Protein AF-A0A497AU55-F1 (afdb_monomer)

Foldseek 3Di:
DVVVVVVVLVVVLVVLVVLLDLVVCVVVPDDSVRSVVSNVVSVVVVVVVVLVVLAADPPLDDPVVVVLLVLLCVVQNDVLSRLVRSLVNCCCPVLVFDWDDDDFWTFTWDWFFFDDPPDPGTDTDIDGQWTAGRDPPAGKIWGQLVRQVGGPPDDSVVLLVLLVVLPFFQDDPSRITMDGSNVDRDNVSSVSVSVSSNVVSVSRVVRVVVD

Solvent-accessible surface area (backbone atoms only — not comparable to full-atom values): 11570 Å² total; per-residue (Å²): 126,62,66,64,55,50,53,54,48,54,52,49,53,54,54,48,57,56,59,57,42,69,68,57,31,55,74,76,64,45,52,73,71,54,40,52,50,50,29,54,50,44,53,49,51,50,54,53,49,53,57,60,64,60,45,59,63,89,79,75,59,57,70,72,56,49,55,29,46,53,48,37,23,77,72,54,34,65,73,34,33,49,48,51,46,28,47,54,39,45,37,37,73,76,58,61,34,42,73,48,95,54,96,63,54,31,32,31,24,42,59,24,22,30,42,55,94,90,43,96,61,66,43,83,39,81,40,58,61,35,30,48,28,48,46,92,98,44,46,29,47,35,33,56,54,75,63,36,76,37,29,57,94,52,67,48,66,61,55,52,52,53,42,42,74,75,64,29,43,67,47,73,97,75,49,29,38,32,37,53,43,82,78,60,50,54,69,69,57,47,56,53,50,46,56,54,51,45,52,51,50,52,55,32,46,53,34,58,71,78,118

Secondary structure (DSSP, 8-state):
-HHHHHHHHHHHHHHHHHTT-HHHHHHHT--HHHHHHHHHHHHHHHHHHHHHHSSPPTTSS-HHHHHHHHHHHHHH-HHHHHHHHHHHHHHHHTS--EE---SSEEEEEEEEEE--TT-SS-EEEEEEEEEEEEETTEEEEE--GGGGGGBTT--HHHHHHHHHHTTPEEETTTTEEEEETTT--SHHHHHHHHHHHHHHHHHHHHHTT--

Structure (mmCIF, N/CA/C/O backbone):
data_AF-A0A497AU55-F1
#
_entry.id   AF-A0A497AU55-F1
#
loop_
_atom_site.group_PDB
_atom_site.id
_atom_site.type_symbol
_atom_site.label_atom_id
_atom_site.label_alt_id
_atom_site.label_comp_id
_atom_site.label_asym_id
_atom_site.label_entity_id
_atom_site.label_seq_id
_atom_site.pdbx_PDB_ins_code
_atom_site.Cartn_x
_atom_site.Cartn_y
_atom_site.Cartn_z
_atom_site.occupancy
_atom_site.B_iso_or_equiv
_atom_site.auth_seq_id
_atom_site.auth_comp_id
_atom_site.auth_asym_id
_atom_site.auth_atom_id
_atom_site.pdbx_PDB_model_num
ATOM 1 N N . ASN A 1 1 ? 9.239 9.688 25.936 1.00 54.66 1 ASN A N 1
ATOM 2 C CA . ASN A 1 1 ? 8.549 9.113 27.107 1.00 54.66 1 ASN A CA 1
ATOM 3 C C . ASN A 1 1 ? 7.591 7.994 26.673 1.00 54.66 1 ASN A C 1
ATOM 5 O O . ASN A 1 1 ? 6.377 8.134 26.737 1.00 54.66 1 ASN A O 1
ATOM 9 N N . GLN A 1 2 ? 8.146 6.926 26.089 1.00 45.12 2 GLN A N 1
ATOM 10 C CA . GLN A 1 2 ? 7.388 5.869 25.398 1.00 45.12 2 GLN A CA 1
ATOM 11 C C . GLN A 1 2 ? 7.054 4.699 26.335 1.00 45.12 2 GLN A C 1
ATOM 13 O O . GLN A 1 2 ? 5.927 4.218 26.314 1.00 45.12 2 GLN A O 1
ATOM 18 N N . ALA A 1 3 ? 7.972 4.377 27.251 1.00 54.38 3 ALA A N 1
ATOM 19 C CA . ALA A 1 3 ? 7.773 3.383 28.304 1.00 54.38 3 ALA A CA 1
ATOM 20 C C . ALA A 1 3 ? 6.631 3.748 29.274 1.00 54.38 3 ALA A C 1
ATOM 22 O O . ALA A 1 3 ? 5.831 2.887 29.620 1.00 54.38 3 ALA A O 1
ATOM 23 N N . GLU A 1 4 ? 6.472 5.022 29.662 1.00 51.25 4 GLU A N 1
ATOM 24 C CA . GLU A 1 4 ? 5.325 5.441 30.492 1.00 51.25 4 GLU A CA 1
ATOM 25 C C . GLU A 1 4 ? 3.986 5.309 29.755 1.00 51.25 4 GLU A C 1
ATOM 27 O O . GLU A 1 4 ? 2.973 4.964 30.361 1.00 51.25 4 GLU A O 1
ATOM 32 N N . ARG A 1 5 ? 3.966 5.543 28.436 1.00 57.56 5 ARG A N 1
ATOM 33 C CA . ARG A 1 5 ? 2.760 5.355 27.614 1.00 57.56 5 ARG A CA 1
ATOM 34 C C . ARG A 1 5 ? 2.394 3.883 27.459 1.00 57.56 5 ARG A C 1
ATOM 36 O O . ARG A 1 5 ? 1.208 3.566 27.460 1.00 57.56 5 ARG A O 1
ATOM 43 N N . GLU A 1 6 ? 3.385 3.007 27.324 1.00 56.88 6 GLU A N 1
ATOM 44 C CA . GLU A 1 6 ? 3.192 1.553 27.287 1.00 56.88 6 GLU A CA 1
ATOM 45 C C . GLU A 1 6 ? 2.727 1.019 28.649 1.00 56.88 6 GLU A C 1
ATOM 47 O O . GLU A 1 6 ? 1.723 0.314 28.702 1.00 56.88 6 GLU A O 1
ATOM 52 N N . GLY A 1 7 ? 3.341 1.462 29.751 1.00 61.25 7 GLY A N 1
ATOM 53 C CA . GLY A 1 7 ? 2.933 1.084 31.108 1.00 61.25 7 GLY A CA 1
ATOM 54 C C . GLY A 1 7 ? 1.517 1.542 31.471 1.00 61.25 7 GLY A C 1
ATOM 55 O O . GLY A 1 7 ? 0.723 0.755 31.982 1.00 61.25 7 GLY A O 1
ATOM 56 N N . LEU A 1 8 ? 1.143 2.786 31.141 1.00 60.59 8 LEU A N 1
ATOM 57 C CA . LEU A 1 8 ? -0.239 3.260 31.302 1.00 60.59 8 LEU A CA 1
ATOM 58 C C . LEU A 1 8 ? -1.219 2.440 30.452 1.00 60.59 8 LEU A C 1
ATOM 60 O O . LEU A 1 8 ? -2.309 2.111 30.915 1.00 60.59 8 LEU A O 1
ATOM 64 N N . ARG A 1 9 ? -0.837 2.071 29.223 1.00 61.53 9 ARG A N 1
ATOM 65 C CA . ARG A 1 9 ? -1.666 1.251 28.326 1.00 61.53 9 ARG A CA 1
ATOM 66 C C . ARG A 1 9 ? -1.917 -0.154 28.865 1.00 61.53 9 ARG A C 1
ATOM 68 O O . ARG A 1 9 ? -3.067 -0.594 28.846 1.00 61.53 9 ARG A O 1
ATOM 75 N N . GLU A 1 10 ? -0.887 -0.844 29.347 1.00 64.88 10 GLU A N 1
ATOM 76 C CA . GLU A 1 10 ? -1.041 -2.174 29.951 1.00 64.88 10 GLU A CA 1
ATOM 77 C C . GLU A 1 10 ? -1.943 -2.124 31.185 1.00 64.88 10 GLU A C 1
ATOM 79 O O . GLU A 1 10 ? -2.832 -2.965 31.342 1.00 64.88 10 GLU A O 1
ATOM 84 N N . LEU A 1 11 ? -1.781 -1.088 32.011 1.00 63.75 11 LEU A N 1
ATOM 85 C CA . LEU A 1 11 ? -2.569 -0.889 33.222 1.00 63.75 11 LEU A CA 1
ATOM 86 C C . LEU A 1 11 ? -4.055 -0.651 32.903 1.00 63.75 11 LEU A C 1
ATOM 88 O O . LEU A 1 11 ? -4.925 -1.267 33.521 1.00 63.75 11 LEU A O 1
ATOM 92 N N . PHE A 1 12 ? -4.361 0.154 31.878 1.00 65.81 12 PHE A N 1
ATOM 93 C CA . PHE A 1 12 ? -5.736 0.332 31.400 1.00 65.81 12 PHE A CA 1
A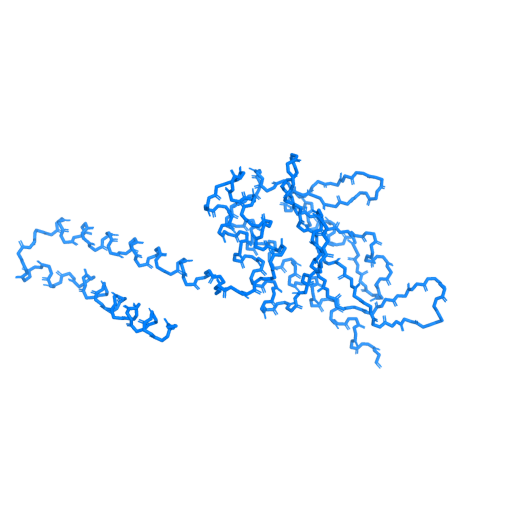TOM 94 C C . PHE A 1 12 ? -6.308 -0.945 30.772 1.00 65.81 12 PHE A C 1
ATOM 96 O O . PHE A 1 12 ? -7.438 -1.314 31.081 1.00 65.81 12 PHE A O 1
ATOM 103 N N . SER A 1 13 ? -5.546 -1.659 29.939 1.00 65.00 13 SER A N 1
ATOM 104 C CA . SER A 1 13 ? -5.985 -2.927 29.334 1.00 65.00 13 SER A CA 1
ATOM 105 C C . SER A 1 13 ? -6.320 -3.981 30.398 1.00 65.00 13 SER A C 1
ATOM 107 O O . SER A 1 13 ? -7.367 -4.632 30.332 1.00 65.00 13 SER A O 1
ATOM 109 N N . GLY A 1 14 ? -5.483 -4.095 31.435 1.00 65.12 14 GLY A N 1
ATOM 110 C CA . GLY A 1 14 ? -5.736 -4.940 32.602 1.00 65.12 14 GLY A CA 1
ATOM 111 C C . GLY A 1 14 ? -6.994 -4.528 33.370 1.00 65.12 14 GLY A C 1
ATOM 112 O O . GLY A 1 14 ? -7.835 -5.379 33.667 1.00 65.12 14 GLY A O 1
ATOM 113 N N . ALA A 1 15 ? -7.175 -3.227 33.618 1.00 66.50 15 ALA A N 1
ATOM 114 C CA . ALA A 1 15 ? -8.363 -2.696 34.284 1.00 66.50 15 ALA A CA 1
ATOM 115 C C . ALA A 1 15 ? -9.651 -2.989 33.493 1.00 66.50 15 ALA A C 1
ATOM 117 O O . ALA A 1 15 ? -10.620 -3.488 34.059 1.00 66.50 15 ALA A O 1
ATOM 118 N N . PHE A 1 16 ? -9.655 -2.779 32.173 1.00 66.88 16 PHE A N 1
ATOM 119 C CA . PHE A 1 16 ? -10.810 -3.078 31.320 1.00 66.88 16 PHE A CA 1
ATOM 120 C C . PHE A 1 16 ? -11.148 -4.573 31.288 1.00 66.88 16 PHE A C 1
ATOM 122 O O . PHE A 1 16 ? -12.322 -4.934 31.321 1.00 66.88 16 PHE A O 1
ATOM 129 N N . ARG A 1 17 ? -10.154 -5.470 31.304 1.00 66.81 17 ARG A N 1
ATOM 130 C CA . ARG A 1 17 ? -10.412 -6.920 31.382 1.00 66.81 17 ARG A CA 1
ATOM 131 C C . ARG A 1 17 ? -11.140 -7.323 32.666 1.00 66.81 17 ARG A C 1
ATOM 133 O O . ARG A 1 17 ? -11.976 -8.222 32.611 1.00 66.81 17 ARG A O 1
ATOM 140 N N . LEU A 1 18 ? -10.891 -6.648 33.789 1.00 66.75 18 LEU A N 1
ATOM 141 C CA . LEU A 1 18 ? -11.604 -6.899 35.049 1.00 66.75 18 LEU A CA 1
ATOM 142 C C . LEU A 1 18 ? -13.090 -6.520 34.959 1.00 66.75 18 LEU A C 1
ATOM 144 O O . LEU A 1 18 ? -13.936 -7.258 35.463 1.00 66.75 18 LEU A O 1
ATOM 148 N N . PHE A 1 19 ? -13.428 -5.456 34.224 1.00 67.88 19 PHE A N 1
ATOM 149 C CA . PHE A 1 19 ? -14.819 -5.079 33.942 1.00 67.88 19 PHE A CA 1
ATOM 150 C C . PHE A 1 19 ? -15.549 -6.049 32.997 1.00 67.88 19 PHE A C 1
ATOM 152 O O . PHE A 1 19 ? -16.749 -5.895 32.783 1.00 67.88 19 PHE A O 1
ATOM 159 N N . ARG A 1 20 ? -14.887 -7.078 32.449 1.00 68.31 20 ARG A N 1
ATOM 160 C CA . ARG A 1 20 ? -15.566 -8.156 31.707 1.00 68.31 20 ARG A CA 1
ATOM 161 C C . ARG A 1 20 ? -16.113 -9.262 32.610 1.00 68.31 20 ARG A C 1
ATOM 163 O O . ARG A 1 20 ? -16.847 -10.113 32.119 1.00 68.31 20 ARG A O 1
ATOM 170 N N . ASN A 1 21 ? -15.758 -9.283 33.898 1.00 74.88 21 ASN A N 1
ATOM 171 C CA . ASN A 1 21 ? -16.178 -10.333 34.823 1.00 74.88 21 ASN A CA 1
ATOM 172 C C . ASN A 1 21 ? -17.655 -10.144 35.233 1.00 74.88 21 ASN A C 1
ATOM 174 O O . ASN A 1 21 ? -17.950 -9.223 35.998 1.00 74.88 21 ASN A O 1
ATOM 178 N N . PRO A 1 22 ? -18.586 -11.016 34.803 1.00 70.31 22 PRO A N 1
ATOM 179 C CA . PRO A 1 22 ? -20.009 -10.874 35.121 1.00 70.31 22 PRO A CA 1
ATOM 180 C C . PRO A 1 22 ? -20.282 -10.925 36.628 1.00 70.31 22 PRO A C 1
ATOM 182 O O . PRO A 1 22 ? -21.162 -10.229 37.130 1.00 70.31 22 PRO A O 1
ATOM 185 N N . THR A 1 23 ? -19.492 -11.711 37.360 1.00 72.81 23 THR A N 1
ATOM 186 C CA . THR A 1 23 ? -19.629 -11.897 38.807 1.00 72.81 23 THR A CA 1
ATOM 187 C C . THR A 1 23 ? -19.276 -10.624 39.573 1.00 72.81 23 THR A C 1
ATOM 189 O O . THR A 1 23 ? -19.903 -10.325 40.584 1.00 72.81 23 THR A O 1
ATOM 192 N N . ALA A 1 24 ? -18.323 -9.831 39.071 1.00 74.06 24 ALA A N 1
ATOM 193 C CA . ALA A 1 24 ? -17.954 -8.556 39.685 1.00 74.06 24 ALA A CA 1
ATOM 194 C C . ALA A 1 24 ? -19.108 -7.542 39.623 1.00 74.06 24 ALA A C 1
ATOM 196 O O . ALA A 1 24 ? -19.342 -6.815 40.583 1.00 74.06 24 ALA A O 1
ATOM 197 N N . HIS A 1 25 ? -19.888 -7.547 38.540 1.00 76.06 25 HIS A N 1
ATOM 198 C CA . HIS A 1 25 ? -21.035 -6.647 38.382 1.00 76.06 25 HIS A CA 1
ATOM 199 C C . HIS A 1 25 ? -22.190 -6.985 39.325 1.00 76.06 25 HIS A C 1
ATOM 201 O O . HIS A 1 25 ? -22.824 -6.077 39.857 1.00 76.06 25 HIS A O 1
ATOM 207 N N . GLY A 1 26 ? -22.410 -8.276 39.594 1.00 66.06 26 GLY A N 1
ATOM 208 C CA . GLY A 1 26 ? -23.385 -8.721 40.593 1.00 66.06 26 GLY A CA 1
ATOM 209 C C . GLY A 1 26 ? -22.999 -8.327 42.023 1.00 66.06 26 GLY A C 1
ATOM 210 O O . GLY A 1 26 ? -23.868 -7.968 42.810 1.00 66.06 26 GLY A O 1
ATOM 211 N N . VAL A 1 27 ? -21.700 -8.321 42.345 1.00 75.00 27 VAL A N 1
ATOM 212 C CA . VAL A 1 27 ? -21.184 -7.871 43.654 1.00 75.00 27 VAL A CA 1
ATOM 213 C C . VAL A 1 27 ? -21.333 -6.355 43.838 1.00 75.00 27 VAL A C 1
ATOM 215 O O . VAL A 1 27 ? -21.603 -5.897 44.943 1.00 75.00 27 VAL A O 1
ATOM 218 N N . VAL A 1 28 ? -21.200 -5.577 42.760 1.00 74.62 28 VAL A N 1
ATOM 219 C CA . VAL A 1 28 ? -21.368 -4.109 42.764 1.00 74.62 28 VAL A CA 1
ATOM 220 C C . VAL A 1 28 ? -22.851 -3.692 42.728 1.00 74.62 28 VAL A C 1
ATOM 222 O O . VAL A 1 28 ? -23.173 -2.524 42.925 1.00 74.62 28 VAL A O 1
ATOM 225 N N . GLY A 1 29 ? -23.770 -4.648 42.548 1.00 77.94 29 GLY A N 1
ATOM 226 C CA . GLY A 1 29 ? -25.216 -4.418 42.596 1.00 77.94 29 GLY A CA 1
ATOM 227 C C . GLY A 1 29 ? -25.840 -3.987 41.268 1.00 77.94 29 GLY A C 1
ATOM 228 O O . GLY A 1 29 ? -26.985 -3.538 41.263 1.00 77.94 29 GLY A O 1
ATOM 229 N N . TYR A 1 30 ? -25.130 -4.131 40.144 1.00 80.50 30 TYR A N 1
ATOM 230 C CA . TYR A 1 30 ? -25.726 -3.899 38.830 1.00 80.50 30 TYR A CA 1
ATOM 231 C C . TYR A 1 30 ? -26.768 -4.967 38.509 1.00 80.50 30 TYR A C 1
ATOM 233 O O . TYR A 1 30 ? -26.577 -6.159 38.777 1.00 80.50 30 TYR A O 1
ATOM 241 N N . SER A 1 31 ? -27.856 -4.555 37.860 1.00 83.38 31 SER A N 1
ATOM 242 C CA . SER A 1 31 ? -28.792 -5.511 37.280 1.00 83.38 31 SER A CA 1
ATOM 243 C C . SER A 1 31 ? -28.115 -6.309 36.157 1.00 83.38 31 SER A C 1
ATOM 245 O O . SER A 1 31 ? -27.174 -5.846 35.506 1.00 83.38 31 SER A O 1
ATOM 247 N N . ALA A 1 32 ? -28.596 -7.524 35.884 1.00 80.00 32 ALA A N 1
ATOM 248 C CA . ALA A 1 32 ? -28.035 -8.347 34.810 1.00 80.00 32 ALA A CA 1
ATOM 249 C C . ALA A 1 32 ? -28.020 -7.642 33.426 1.00 80.00 32 ALA A C 1
ATOM 251 O O . ALA A 1 32 ? -27.017 -7.768 32.715 1.00 80.00 32 ALA A O 1
ATOM 252 N N . PRO A 1 33 ? -29.057 -6.870 33.027 1.00 84.44 33 PRO A N 1
ATOM 253 C CA . PRO A 1 33 ? -29.013 -6.070 31.802 1.00 84.44 33 PRO A CA 1
ATOM 254 C C . PRO A 1 33 ? -27.924 -4.987 31.812 1.00 84.44 33 PRO A C 1
ATOM 256 O O . PRO A 1 33 ? -27.223 -4.832 30.812 1.00 84.44 33 PRO A O 1
ATOM 259 N N . GLU A 1 34 ? -27.742 -4.277 32.929 1.00 77.50 34 GLU A N 1
ATOM 260 C CA . GLU A 1 34 ? -26.711 -3.237 33.070 1.00 77.50 34 GLU A CA 1
ATOM 261 C C . GLU A 1 34 ? -25.302 -3.829 33.016 1.00 77.50 34 GLU A C 1
ATOM 263 O O . GLU A 1 34 ? -24.469 -3.350 32.248 1.00 77.50 34 GLU A O 1
ATOM 268 N N . GLY A 1 35 ? -25.048 -4.923 33.743 1.00 81.75 35 GLY A N 1
ATOM 269 C CA . GLY A 1 35 ? -23.764 -5.625 33.688 1.00 81.75 35 GLY A CA 1
ATOM 270 C C . GLY A 1 35 ? -23.421 -6.077 32.264 1.00 81.75 35 GLY A C 1
ATOM 271 O O . GLY A 1 35 ? -22.297 -5.892 31.800 1.00 81.75 35 GLY A O 1
ATOM 272 N N . LYS A 1 36 ? -24.406 -6.591 31.514 1.00 81.88 36 LYS A N 1
ATOM 273 C CA . LYS A 1 36 ? -24.223 -6.975 30.104 1.00 81.88 36 LYS A CA 1
ATOM 274 C C . LYS A 1 36 ? -23.925 -5.771 29.201 1.00 81.88 36 LYS A C 1
ATOM 276 O O . LYS A 1 36 ? -23.085 -5.887 28.308 1.00 81.88 36 LYS A O 1
ATOM 281 N N . ALA A 1 37 ? -24.579 -4.631 29.425 1.00 83.00 37 ALA A N 1
ATOM 282 C CA . ALA A 1 37 ? -24.320 -3.402 28.676 1.00 83.00 37 ALA A CA 1
ATOM 283 C C . ALA A 1 37 ? -22.903 -2.861 28.937 1.00 83.00 37 ALA A C 1
ATOM 285 O O . ALA A 1 37 ? -22.202 -2.504 27.989 1.00 83.00 37 ALA A O 1
ATOM 286 N N . ILE A 1 38 ? -22.451 -2.877 30.196 1.00 79.81 38 ILE A N 1
ATOM 287 C CA . ILE A 1 38 ? -21.094 -2.467 30.586 1.00 79.81 38 ILE A CA 1
ATOM 288 C C . ILE A 1 38 ? -20.049 -3.376 29.930 1.00 79.81 38 ILE A C 1
ATOM 290 O O . ILE A 1 38 ? -19.112 -2.875 29.312 1.00 79.81 38 ILE A O 1
ATOM 294 N N . ILE A 1 39 ? -20.233 -4.701 29.982 1.00 80.62 39 ILE A N 1
ATOM 295 C CA . ILE A 1 39 ? -19.340 -5.655 29.302 1.00 80.62 39 ILE A CA 1
ATOM 296 C C . ILE A 1 39 ? -19.290 -5.371 27.793 1.00 80.62 39 ILE A C 1
ATOM 298 O O . ILE A 1 39 ? -18.210 -5.336 27.209 1.00 80.62 39 ILE A O 1
ATOM 302 N N . GLY A 1 40 ? -20.439 -5.115 27.159 1.00 80.00 40 GLY A N 1
ATOM 303 C CA . GLY A 1 40 ? -20.501 -4.772 25.736 1.00 80.00 40 GLY A CA 1
ATOM 304 C C . GLY A 1 40 ? -19.734 -3.491 25.385 1.00 80.00 40 GLY A C 1
ATOM 305 O O . GLY A 1 40 ? -19.023 -3.457 24.379 1.00 80.00 40 GLY A O 1
ATOM 306 N N . LEU A 1 41 ? -19.827 -2.457 26.226 1.00 82.69 41 LEU A N 1
ATOM 307 C CA . LEU A 1 41 ? -19.067 -1.215 26.062 1.00 82.69 41 LEU A CA 1
ATOM 308 C C . LEU A 1 41 ? -17.561 -1.452 26.224 1.00 82.69 41 LEU A C 1
ATOM 310 O O . LEU A 1 41 ? -16.770 -0.978 25.413 1.00 82.69 41 LEU A O 1
ATOM 314 N N . VAL A 1 42 ? -17.160 -2.219 27.236 1.00 81.88 42 VAL A N 1
ATOM 315 C CA . VAL A 1 42 ? -15.756 -2.578 27.481 1.00 81.88 42 VAL A CA 1
ATOM 316 C C . VAL A 1 42 ? -15.179 -3.372 26.310 1.00 81.88 42 VAL A C 1
ATOM 318 O O . VAL A 1 42 ? -14.073 -3.082 25.858 1.00 81.88 42 VAL A O 1
ATOM 321 N N . ASP A 1 43 ? -15.935 -4.321 25.762 1.00 80.06 43 ASP A N 1
ATOM 322 C CA . ASP A 1 43 ? -15.539 -5.086 24.578 1.00 80.06 43 ASP A CA 1
ATOM 323 C C . ASP A 1 43 ? -15.346 -4.182 23.357 1.00 80.06 43 ASP A C 1
ATOM 325 O O . ASP A 1 43 ? -14.411 -4.379 22.577 1.00 80.06 43 ASP A O 1
ATOM 329 N N . LEU A 1 44 ? -16.200 -3.168 23.197 1.00 81.75 44 LEU A N 1
ATOM 330 C CA . LEU A 1 44 ? -16.047 -2.160 22.152 1.00 81.75 44 LEU A CA 1
ATOM 331 C C . LEU A 1 44 ? -14.776 -1.325 22.365 1.00 81.75 44 LEU A C 1
ATOM 333 O O . LEU A 1 44 ? -13.996 -1.164 21.427 1.00 81.75 44 LEU A O 1
ATOM 337 N N . MET A 1 45 ? -14.530 -0.849 23.587 1.00 76.81 45 MET A N 1
ATOM 338 C CA . MET A 1 45 ? -13.335 -0.068 23.925 1.00 76.81 45 MET A CA 1
ATOM 339 C C . MET A 1 45 ? -12.046 -0.872 23.717 1.00 76.81 45 MET A C 1
ATOM 341 O O . MET A 1 45 ? -11.090 -0.358 23.139 1.00 76.81 45 MET A O 1
ATOM 345 N N . LEU A 1 46 ? -12.024 -2.149 24.108 1.00 75.12 46 LEU A N 1
ATOM 346 C CA . LEU A 1 46 ? -10.887 -3.044 23.881 1.00 75.12 46 LEU A CA 1
ATOM 347 C C . LEU A 1 46 ? -10.644 -3.295 22.387 1.00 75.12 46 LEU A C 1
ATOM 349 O O . LEU A 1 46 ? -9.498 -3.264 21.947 1.00 75.12 46 LEU A O 1
ATOM 353 N N . LYS A 1 47 ? -11.702 -3.469 21.584 1.00 74.75 47 LYS A N 1
ATOM 354 C CA . LYS A 1 47 ? -11.576 -3.562 20.118 1.00 74.75 47 LYS A CA 1
ATOM 355 C C . LYS A 1 47 ? -11.030 -2.273 19.502 1.00 74.75 47 LYS A C 1
ATOM 357 O O . LYS A 1 47 ? -10.242 -2.332 18.561 1.00 74.75 47 LYS A O 1
ATOM 362 N N . MET A 1 48 ? -11.427 -1.108 20.016 1.00 69.94 48 MET A N 1
ATOM 363 C CA . MET A 1 48 ? -10.871 0.179 19.583 1.00 69.94 48 MET A CA 1
ATOM 364 C C . MET A 1 48 ? -9.392 0.315 19.965 1.00 69.94 48 MET A C 1
ATOM 366 O O . MET A 1 48 ? -8.604 0.797 19.154 1.00 69.94 48 MET A O 1
ATOM 370 N N . LEU A 1 49 ? -9.004 -0.149 21.158 1.00 67.62 49 LEU A N 1
ATOM 371 C CA . LEU A 1 49 ? -7.609 -0.175 21.603 1.00 67.62 49 LEU A CA 1
ATOM 372 C C . LEU A 1 49 ? -6.748 -1.106 20.740 1.00 67.62 49 LEU A C 1
ATOM 374 O O . LEU A 1 49 ? -5.697 -0.669 20.288 1.00 67.62 49 LEU A O 1
ATOM 378 N N . GLN A 1 50 ? -7.215 -2.318 20.425 1.00 68.19 50 GLN A N 1
ATOM 379 C CA . GLN A 1 50 ? -6.509 -3.238 19.519 1.00 68.19 50 GLN A CA 1
ATOM 380 C C . GLN A 1 50 ? -6.310 -2.639 18.121 1.00 68.19 50 GLN A C 1
ATOM 382 O O . GLN A 1 50 ? -5.214 -2.687 17.573 1.00 68.19 50 GLN A O 1
ATOM 387 N N . ARG A 1 51 ? -7.324 -1.969 17.560 1.00 64.50 51 ARG A N 1
ATOM 388 C CA . ARG A 1 51 ? -7.162 -1.241 16.286 1.00 64.50 51 ARG A CA 1
ATOM 389 C C . ARG A 1 51 ? -6.129 -0.114 16.374 1.00 64.50 51 ARG A C 1
ATOM 391 O O . ARG A 1 51 ? -5.465 0.190 15.390 1.00 64.50 51 ARG A O 1
ATOM 398 N N . ALA A 1 52 ? -5.983 0.508 17.542 1.00 61.91 52 ALA A N 1
ATOM 399 C CA . ALA A 1 52 ? -4.948 1.507 17.785 1.00 61.91 52 ALA A CA 1
ATOM 400 C C . ALA A 1 52 ? -3.552 0.898 18.039 1.00 61.91 52 ALA A C 1
ATOM 402 O O . ALA A 1 52 ? -2.567 1.636 17.990 1.00 61.91 52 ALA A O 1
ATOM 403 N N . GLU A 1 53 ? -3.447 -0.407 18.321 1.00 60.47 53 GLU A N 1
ATOM 404 C CA . GLU A 1 53 ? -2.180 -1.159 18.383 1.00 60.47 53 GLU A CA 1
ATOM 405 C C . GLU A 1 53 ? -1.673 -1.534 16.984 1.00 60.47 53 GLU A C 1
ATOM 407 O O . GLU A 1 53 ? -0.466 -1.567 16.759 1.00 60.47 53 GLU A O 1
ATOM 412 N N . GLU A 1 54 ? -2.577 -1.741 16.022 1.00 68.56 54 GLU A N 1
ATOM 413 C CA . GLU A 1 54 ? -2.229 -1.993 14.614 1.00 68.56 54 GLU A CA 1
ATOM 414 C C . GLU A 1 54 ? -1.680 -0.752 13.893 1.00 68.56 54 GLU A C 1
ATOM 416 O O . GLU A 1 54 ? -1.108 -0.858 12.803 1.00 68.56 54 GLU A O 1
ATOM 421 N N . LEU A 1 55 ? -1.843 0.435 14.487 1.00 75.81 55 LEU A N 1
ATOM 422 C CA . LEU A 1 55 ? -1.326 1.666 13.914 1.00 75.81 55 LEU A CA 1
ATOM 423 C C . LEU A 1 55 ? 0.208 1.691 13.959 1.00 75.81 55 LEU A C 1
ATOM 425 O O . LEU A 1 55 ? 0.819 1.436 15.001 1.00 75.81 55 LEU A O 1
ATOM 429 N N . PRO A 1 56 ? 0.862 2.074 12.852 1.00 79.19 56 PRO A N 1
ATOM 430 C CA . PRO A 1 56 ? 2.304 2.235 12.832 1.00 79.19 56 PRO A CA 1
ATOM 431 C C . PRO A 1 56 ? 2.782 3.249 13.880 1.00 79.19 56 PRO A C 1
ATOM 433 O O . PRO A 1 56 ? 2.123 4.279 14.066 1.00 79.19 56 PRO A O 1
ATOM 436 N N . PRO A 1 57 ? 3.938 3.013 14.532 1.00 78.06 57 PRO A N 1
ATOM 437 C CA . PRO A 1 57 ? 4.454 3.932 15.535 1.00 78.06 57 PRO A CA 1
ATOM 438 C C . PRO A 1 57 ? 4.731 5.314 14.919 1.00 78.06 57 PRO A C 1
ATOM 440 O O . PRO A 1 57 ? 5.081 5.400 13.734 1.00 78.06 57 PRO A O 1
ATOM 443 N N . PRO A 1 58 ? 4.606 6.400 15.704 1.00 75.19 58 PRO A N 1
ATOM 444 C CA . PRO A 1 58 ? 4.991 7.734 15.257 1.00 75.19 58 PRO A CA 1
ATOM 445 C C . PRO A 1 58 ? 6.433 7.750 14.734 1.00 75.19 58 PRO A C 1
ATOM 447 O O . PRO A 1 58 ? 7.312 7.130 15.329 1.00 75.19 58 PRO A O 1
ATOM 450 N N . GLY A 1 59 ? 6.673 8.452 13.624 1.00 79.94 59 GLY A N 1
ATOM 451 C CA . GLY A 1 59 ? 8.004 8.561 13.019 1.00 79.94 59 GLY A CA 1
ATOM 452 C C . GLY A 1 59 ? 8.449 7.350 12.192 1.00 79.94 59 GLY A C 1
ATOM 453 O O . GLY A 1 59 ? 9.588 7.334 11.734 1.00 79.94 59 GLY A O 1
ATOM 454 N N . LEU A 1 60 ? 7.585 6.346 11.965 1.00 88.12 60 LEU A N 1
ATOM 455 C CA . LEU A 1 60 ? 7.897 5.261 11.023 1.00 88.12 60 LEU A CA 1
ATOM 456 C C . LEU A 1 60 ? 8.063 5.783 9.589 1.00 88.12 60 LEU A C 1
ATOM 458 O O . LEU A 1 60 ? 8.894 5.279 8.833 1.00 88.12 60 LEU A O 1
ATOM 462 N N . PHE A 1 61 ? 7.234 6.747 9.196 1.00 92.62 61 PHE A N 1
ATOM 463 C CA . PHE A 1 61 ? 7.221 7.272 7.842 1.00 92.62 61 PHE A CA 1
ATOM 464 C C . PHE A 1 61 ? 8.132 8.496 7.718 1.00 92.62 61 PHE A C 1
ATOM 466 O O . PHE A 1 61 ? 8.209 9.301 8.648 1.00 92.62 61 PHE A O 1
ATOM 473 N N . PRO A 1 62 ? 8.797 8.685 6.565 1.00 92.56 62 PRO A N 1
ATOM 474 C CA . PRO A 1 62 ? 9.464 9.947 6.283 1.00 92.56 62 PRO A CA 1
ATOM 475 C C . PRO A 1 62 ? 8.437 11.080 6.146 1.00 92.56 62 PRO A C 1
ATOM 477 O O . PRO A 1 62 ? 7.277 10.851 5.793 1.00 92.56 62 PRO A O 1
ATOM 480 N N . GLU A 1 63 ? 8.887 12.316 6.359 1.00 92.25 63 GLU A N 1
ATOM 481 C CA . GLU A 1 63 ? 8.039 13.516 6.390 1.00 92.25 63 GLU A CA 1
ATOM 482 C C . GLU A 1 63 ? 7.138 13.659 5.153 1.00 92.25 63 GLU A C 1
ATOM 484 O O . GLU A 1 63 ? 5.962 13.988 5.269 1.00 92.25 63 GLU A O 1
ATOM 489 N N . ASN A 1 64 ? 7.638 13.337 3.957 1.00 92.31 64 ASN A N 1
ATOM 490 C CA . ASN A 1 64 ? 6.844 13.431 2.732 1.00 92.31 64 ASN A CA 1
ATOM 491 C C . ASN A 1 64 ? 5.654 12.455 2.704 1.00 92.31 64 ASN A C 1
ATOM 493 O O . ASN A 1 64 ? 4.618 12.778 2.125 1.00 92.31 64 ASN A O 1
ATOM 497 N N . VAL A 1 65 ? 5.792 11.274 3.314 1.00 94.69 65 VAL A N 1
ATOM 498 C CA . VAL A 1 65 ? 4.694 10.306 3.450 1.00 94.69 65 VAL A CA 1
ATOM 499 C C . VAL A 1 65 ? 3.725 10.760 4.536 1.00 94.69 65 VAL A C 1
ATOM 501 O O . VAL A 1 65 ? 2.520 10.663 4.328 1.00 94.69 65 VAL A O 1
ATOM 504 N N . GLU A 1 66 ? 4.219 11.314 5.646 1.00 93.69 66 GLU A N 1
ATOM 505 C CA . GLU A 1 66 ? 3.360 11.887 6.693 1.00 93.69 66 GLU A CA 1
ATOM 506 C C . GLU A 1 66 ? 2.489 13.025 6.140 1.00 93.69 66 GLU A C 1
ATOM 508 O O . GLU A 1 66 ? 1.270 13.003 6.295 1.00 93.69 66 GLU A O 1
ATOM 513 N N . VAL A 1 67 ? 3.078 13.963 5.391 1.00 93.00 67 VAL A N 1
ATOM 514 C CA . VAL A 1 67 ? 2.339 15.054 4.731 1.00 93.00 67 VAL A CA 1
ATOM 515 C C . VAL A 1 67 ? 1.300 14.515 3.743 1.00 93.00 67 VAL A C 1
ATOM 517 O O . VAL A 1 67 ? 0.189 15.037 3.663 1.00 93.00 67 VAL A O 1
ATOM 520 N N . ALA A 1 68 ? 1.631 13.463 2.988 1.00 93.94 68 ALA A N 1
ATOM 521 C CA . ALA A 1 68 ? 0.676 12.825 2.087 1.00 93.94 68 ALA A CA 1
ATOM 522 C C . ALA A 1 68 ? -0.488 12.171 2.846 1.00 93.94 68 ALA A C 1
ATOM 524 O O . ALA A 1 68 ? -1.632 12.296 2.417 1.00 93.94 68 ALA A O 1
ATOM 525 N N . LEU A 1 69 ? -0.218 11.510 3.974 1.00 93.62 69 LEU A N 1
ATOM 526 C CA . LEU A 1 69 ? -1.244 10.881 4.804 1.00 93.62 69 LEU A CA 1
ATOM 527 C C . LEU A 1 69 ? -2.196 11.907 5.425 1.00 93.62 69 LEU A C 1
ATOM 529 O O . LEU A 1 69 ? -3.396 11.655 5.425 1.00 93.62 69 LEU A O 1
ATOM 533 N N . VAL A 1 70 ? -1.696 13.071 5.856 1.00 93.31 70 VAL A N 1
ATOM 534 C CA . VAL A 1 70 ? -2.547 14.181 6.330 1.00 93.31 70 VAL A CA 1
ATOM 535 C C . VAL A 1 70 ? -3.509 14.636 5.230 1.00 93.31 70 VAL A C 1
ATOM 537 O O . VAL A 1 70 ? -4.711 14.716 5.455 1.00 93.31 70 VAL A O 1
ATOM 540 N N . ARG A 1 71 ? -3.016 14.838 4.002 1.00 94.50 71 ARG A N 1
ATOM 541 C CA . ARG A 1 71 ? -3.873 15.228 2.866 1.00 94.50 71 ARG A CA 1
ATOM 542 C C . ARG A 1 71 ? -4.902 14.163 2.506 1.00 94.50 71 ARG A C 1
ATOM 544 O O . ARG A 1 71 ? -6.008 14.491 2.090 1.00 94.50 71 ARG A O 1
ATOM 551 N N . VAL A 1 72 ? -4.529 12.886 2.603 1.00 94.06 72 VAL A N 1
ATOM 552 C CA . VAL A 1 72 ? -5.474 11.781 2.403 1.00 94.06 72 VAL A CA 1
ATOM 553 C C . VAL A 1 72 ? -6.540 11.817 3.495 1.00 94.06 72 VAL A C 1
ATOM 555 O O . VAL A 1 72 ? -7.719 11.739 3.174 1.00 94.06 72 VAL A O 1
ATOM 558 N N . GLU A 1 73 ? -6.160 11.986 4.760 1.00 94.50 73 GLU A N 1
ATOM 559 C CA . GLU A 1 73 ? -7.099 12.093 5.882 1.00 94.50 73 GLU A CA 1
ATOM 560 C C . GLU A 1 73 ? -8.110 13.225 5.704 1.00 94.50 73 GLU A C 1
ATOM 562 O O . GLU A 1 73 ? -9.305 12.995 5.882 1.00 94.50 73 GLU A O 1
ATOM 567 N N . GLU A 1 74 ? -7.665 14.402 5.268 1.00 94.50 74 GLU A N 1
ATOM 568 C CA . GLU A 1 74 ? -8.550 15.529 4.946 1.00 94.50 74 GLU A CA 1
ATOM 569 C C . GLU A 1 74 ? -9.574 15.179 3.850 1.00 94.50 74 GLU A C 1
ATOM 571 O O . GLU A 1 74 ? -10.703 15.666 3.880 1.00 94.50 74 GLU A O 1
ATOM 576 N N . ALA A 1 75 ? -9.208 14.314 2.899 1.00 94.31 75 ALA A N 1
ATOM 577 C CA . ALA A 1 75 ? -10.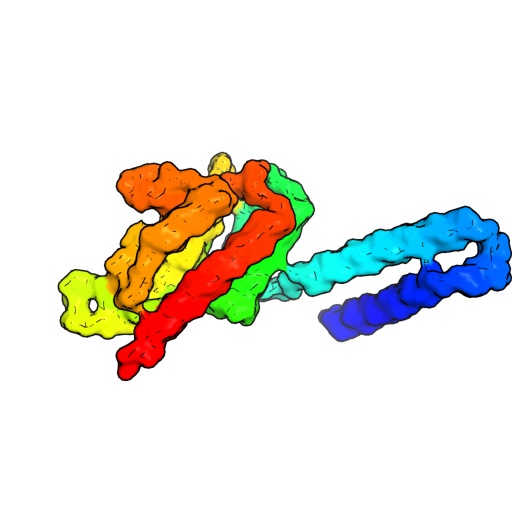034 13.987 1.740 1.00 94.31 75 ALA A CA 1
ATOM 578 C C . ALA A 1 75 ? -10.969 12.781 1.932 1.00 94.31 75 ALA A C 1
ATOM 580 O O . ALA A 1 75 ? -12.075 12.779 1.393 1.00 94.31 75 ALA A O 1
ATOM 581 N N . ILE A 1 76 ? -10.533 11.738 2.649 1.00 94.12 76 ILE A N 1
ATOM 582 C CA . ILE A 1 76 ? -11.291 10.477 2.820 1.00 94.12 76 ILE A CA 1
ATOM 583 C C . ILE A 1 76 ? -11.646 10.162 4.277 1.00 94.12 76 ILE A C 1
ATOM 585 O O . ILE A 1 76 ? -12.277 9.142 4.561 1.00 94.12 76 ILE A O 1
ATOM 589 N N . GLY A 1 77 ? -11.261 11.035 5.205 1.00 92.38 77 GLY A N 1
ATOM 590 C CA . GLY A 1 77 ? -11.538 10.917 6.628 1.00 92.38 77 GLY A CA 1
ATOM 591 C C . GLY A 1 77 ? -10.559 10.012 7.395 1.00 92.38 77 GLY A C 1
ATOM 592 O O . GLY A 1 77 ? -9.855 9.172 6.819 1.00 92.38 77 GLY A O 1
ATOM 593 N N . PRO A 1 78 ? -10.554 10.125 8.736 1.00 88.88 78 PRO A N 1
ATOM 594 C CA . PRO A 1 78 ? -9.567 9.481 9.609 1.00 88.88 78 PRO A CA 1
ATOM 595 C C . PRO A 1 78 ? -9.637 7.954 9.585 1.00 88.88 78 PRO A C 1
ATOM 597 O O . PRO A 1 78 ? -8.616 7.278 9.676 1.00 88.88 78 PRO A O 1
ATOM 600 N N . GLY A 1 79 ? -10.831 7.376 9.420 1.00 87.94 79 GLY A N 1
ATOM 601 C CA . GLY A 1 79 ? -10.989 5.922 9.371 1.00 87.94 79 GLY A CA 1
ATOM 602 C C . GLY A 1 79 ? -10.295 5.294 8.160 1.00 87.94 79 GLY A C 1
ATOM 603 O O . GLY A 1 79 ? -9.599 4.290 8.299 1.00 87.94 79 GLY A O 1
ATOM 604 N N . ALA A 1 80 ? -10.469 5.885 6.978 1.00 91.50 80 ALA A N 1
ATOM 605 C CA . ALA A 1 80 ? -9.870 5.396 5.742 1.00 91.50 80 ALA A CA 1
ATOM 606 C C . ALA A 1 80 ? -8.364 5.690 5.677 1.00 91.50 80 ALA A C 1
ATOM 608 O O . ALA A 1 80 ? -7.581 4.814 5.304 1.00 91.50 80 ALA A O 1
ATOM 609 N N . ALA A 1 81 ? -7.943 6.874 6.132 1.00 93.00 81 ALA A N 1
ATOM 610 C CA . ALA A 1 81 ? -6.528 7.215 6.247 1.00 93.00 81 ALA A CA 1
ATOM 611 C C . ALA A 1 81 ? -5.781 6.322 7.248 1.00 93.00 81 ALA A C 1
ATOM 613 O O . ALA A 1 81 ? -4.662 5.904 6.965 1.00 93.00 81 ALA A O 1
ATOM 614 N N . SER A 1 82 ? -6.409 5.954 8.369 1.00 91.31 82 SER A N 1
ATOM 615 C CA . SER A 1 82 ? -5.856 4.999 9.339 1.00 91.31 82 SER A CA 1
ATOM 616 C C . SER A 1 82 ? -5.579 3.630 8.704 1.00 91.31 82 SER A C 1
ATOM 618 O O . SER A 1 82 ? -4.482 3.092 8.848 1.00 91.31 82 SER A O 1
ATOM 620 N N . ARG A 1 83 ? -6.516 3.102 7.904 1.00 93.94 83 ARG A N 1
ATOM 621 C CA . ARG A 1 83 ? -6.321 1.827 7.189 1.00 93.94 83 ARG A CA 1
ATOM 622 C C . ARG A 1 83 ? -5.201 1.904 6.155 1.00 93.94 83 ARG A C 1
ATOM 624 O O . ARG A 1 83 ? -4.350 1.016 6.118 1.00 93.94 83 ARG A O 1
ATOM 631 N N . LEU A 1 84 ? -5.142 2.993 5.382 1.00 96.06 84 LEU A N 1
ATOM 632 C CA . LEU A 1 84 ? -4.021 3.244 4.475 1.00 96.06 84 LEU A CA 1
ATOM 633 C C . LEU A 1 84 ? -2.696 3.310 5.246 1.00 96.06 84 LEU A C 1
ATOM 635 O O . LEU A 1 84 ? -1.710 2.709 4.827 1.00 96.06 84 LEU A O 1
ATOM 639 N N . ARG A 1 85 ? -2.667 4.007 6.386 1.00 95.38 85 ARG A N 1
ATOM 640 C CA . ARG A 1 85 ? -1.486 4.124 7.245 1.00 95.38 85 ARG A CA 1
ATOM 641 C C . ARG A 1 85 ? -1.011 2.746 7.701 1.00 95.38 85 ARG A C 1
ATOM 643 O O . ARG A 1 85 ? 0.169 2.444 7.547 1.00 95.38 85 ARG A O 1
ATOM 650 N N . THR A 1 86 ? -1.910 1.892 8.184 1.00 94.94 86 THR A N 1
ATOM 651 C CA . THR A 1 86 ? -1.590 0.505 8.554 1.00 94.94 86 THR A CA 1
ATOM 652 C C . THR A 1 86 ? -1.052 -0.288 7.36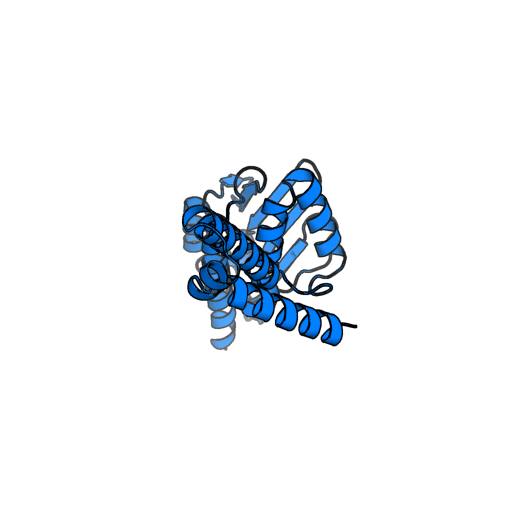4 1.00 94.94 86 THR A C 1
ATOM 654 O O . THR A 1 86 ? 0.018 -0.884 7.479 1.00 94.94 86 THR A O 1
ATOM 657 N N . PHE A 1 87 ? -1.711 -0.233 6.203 1.00 96.94 87 PHE A N 1
ATOM 658 C CA . PHE A 1 87 ? -1.245 -0.884 4.973 1.00 96.94 87 PHE A CA 1
ATOM 659 C C . PHE A 1 87 ? 0.186 -0.464 4.594 1.00 96.94 87 PHE A C 1
ATOM 661 O O . PHE A 1 87 ? 1.056 -1.317 4.395 1.00 96.94 87 PHE A O 1
ATOM 668 N N . LEU A 1 88 ? 0.469 0.844 4.554 1.00 97.12 88 LEU A N 1
ATOM 669 C CA . LEU A 1 88 ? 1.809 1.356 4.249 1.00 97.12 88 LEU A CA 1
ATOM 670 C C . LEU A 1 88 ? 2.823 0.941 5.321 1.00 97.12 88 LEU A C 1
ATOM 672 O O . LEU A 1 88 ? 3.960 0.604 5.000 1.00 97.12 88 LEU A O 1
ATOM 676 N N . GLY A 1 89 ? 2.421 0.932 6.592 1.00 95.75 89 GLY A N 1
ATOM 677 C CA . GLY A 1 89 ? 3.279 0.517 7.697 1.00 95.75 89 GLY A CA 1
ATOM 678 C C . GLY A 1 89 ? 3.707 -0.943 7.588 1.00 95.75 89 GLY A C 1
ATOM 679 O O . GLY A 1 89 ? 4.894 -1.235 7.752 1.00 95.75 89 GLY A O 1
ATOM 680 N N . LYS A 1 90 ? 2.776 -1.840 7.239 1.00 95.75 90 LYS A N 1
ATOM 681 C CA . LYS A 1 90 ? 3.082 -3.247 6.946 1.00 95.75 90 LYS A CA 1
ATOM 682 C C . LYS A 1 90 ? 4.009 -3.371 5.734 1.00 95.75 90 LYS A C 1
ATOM 684 O O . LYS A 1 90 ? 5.010 -4.078 5.797 1.00 95.75 90 LYS A O 1
ATOM 689 N N . CYS A 1 91 ? 3.759 -2.611 4.666 1.00 97.31 91 CYS A N 1
ATOM 690 C CA . CYS A 1 91 ? 4.636 -2.583 3.490 1.00 97.31 91 CYS A CA 1
ATOM 691 C C . CYS A 1 91 ? 6.086 -2.187 3.829 1.00 97.31 91 CYS A C 1
ATOM 693 O O . CYS A 1 91 ? 7.030 -2.745 3.272 1.00 97.31 91 CYS A O 1
ATOM 695 N N . LEU A 1 92 ? 6.282 -1.239 4.747 1.00 95.75 92 LEU A N 1
ATOM 696 C CA . LEU A 1 92 ? 7.614 -0.825 5.195 1.00 95.75 92 LEU A CA 1
ATOM 697 C C . LEU A 1 92 ? 8.273 -1.878 6.089 1.00 95.75 92 LEU A C 1
ATOM 699 O O . LEU A 1 92 ? 9.427 -2.237 5.864 1.00 95.75 92 LEU A O 1
ATOM 703 N N . LYS A 1 93 ? 7.559 -2.345 7.121 1.00 94.38 93 LYS A N 1
ATOM 704 C CA . LYS A 1 93 ? 8.127 -3.208 8.166 1.00 94.38 93 LYS A CA 1
ATOM 705 C C . LYS A 1 93 ? 8.284 -4.657 7.729 1.00 94.38 93 LYS A C 1
ATOM 707 O O . LYS A 1 93 ? 9.322 -5.254 7.980 1.00 94.38 93 LYS A O 1
ATOM 712 N N . GLU A 1 94 ? 7.252 -5.214 7.110 1.00 95.06 94 GLU A N 1
ATOM 713 C CA . GLU A 1 94 ? 7.198 -6.633 6.754 1.00 95.06 94 GLU A CA 1
ATOM 714 C C . GLU A 1 94 ? 7.771 -6.860 5.357 1.00 95.06 94 GLU A C 1
ATOM 716 O O . GLU A 1 94 ? 8.547 -7.785 5.135 1.00 95.06 94 GLU A O 1
ATOM 721 N N . LEU A 1 95 ? 7.435 -5.969 4.420 1.00 96.19 95 LEU A N 1
ATOM 722 C CA . LEU A 1 95 ? 7.832 -6.094 3.017 1.00 96.19 95 LEU A CA 1
ATOM 723 C C . LEU A 1 95 ? 9.014 -5.204 2.649 1.00 96.19 95 LEU A C 1
ATOM 725 O O . LEU A 1 95 ? 9.288 -5.049 1.461 1.00 96.19 95 LEU A O 1
ATOM 729 N N . GLY A 1 96 ? 9.701 -4.585 3.613 1.00 94.94 96 GLY A N 1
ATOM 730 C CA . GLY A 1 96 ? 10.934 -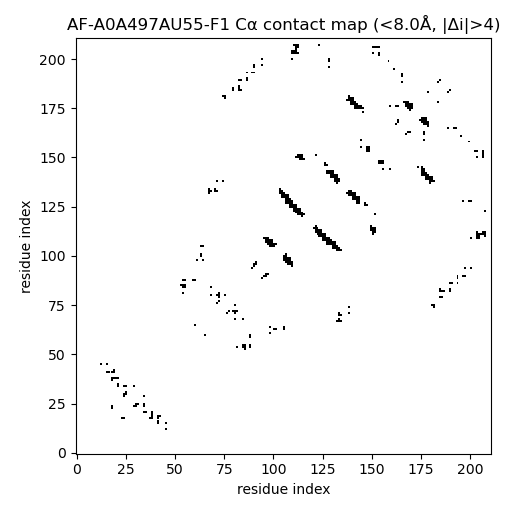3.820 3.389 1.00 94.94 96 GLY A CA 1
ATOM 731 C C . GLY A 1 96 ? 10.855 -2.740 2.302 1.00 94.94 96 GLY A C 1
ATOM 732 O O . GLY A 1 96 ? 11.898 -2.353 1.766 1.00 94.94 96 GLY A O 1
ATOM 733 N N . LEU A 1 97 ? 9.652 -2.286 1.925 1.00 96.62 97 LEU A N 1
ATOM 734 C CA . LEU A 1 97 ? 9.489 -1.306 0.860 1.00 96.62 97 LEU A CA 1
ATOM 735 C C . LEU A 1 97 ? 10.007 0.043 1.333 1.00 96.62 97 LEU A C 1
ATOM 737 O O . LEU A 1 97 ? 9.700 0.499 2.434 1.00 96.62 97 LEU A O 1
ATOM 741 N N . LYS A 1 98 ? 10.773 0.708 0.471 1.00 95.38 98 LYS A N 1
ATOM 742 C CA . LYS A 1 98 ? 11.369 2.006 0.782 1.00 95.38 98 LYS A CA 1
ATOM 743 C C . LYS A 1 98 ? 10.650 3.114 0.019 1.00 95.38 98 LYS A C 1
ATOM 745 O O . LYS A 1 98 ? 10.715 3.116 -1.215 1.00 95.38 98 LYS A O 1
ATOM 750 N N . PRO A 1 99 ? 9.975 4.053 0.705 1.00 95.44 99 PRO A N 1
ATOM 751 C CA . PRO A 1 99 ? 9.462 5.242 0.048 1.00 95.44 99 PRO A CA 1
ATOM 752 C C . PRO A 1 99 ? 10.638 6.095 -0.445 1.00 95.44 99 PRO A C 1
ATOM 754 O O . PRO A 1 99 ? 11.646 6.222 0.251 1.00 95.44 99 PRO A O 1
ATOM 757 N N . ALA A 1 100 ? 10.525 6.691 -1.630 1.00 91.69 100 ALA A N 1
ATOM 758 C CA . ALA A 1 100 ? 11.488 7.690 -2.096 1.00 91.69 100 ALA A CA 1
ATOM 759 C C . ALA A 1 100 ? 10.877 9.094 -2.099 1.00 91.69 100 ALA A C 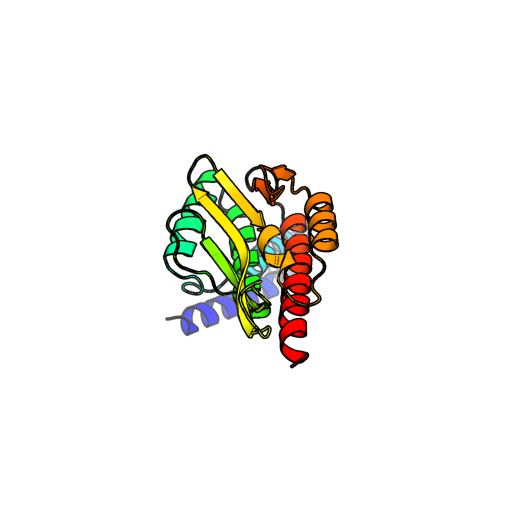1
ATOM 761 O O . ALA A 1 100 ? 9.664 9.270 -2.234 1.00 91.69 100 ALA A O 1
ATOM 762 N N . THR A 1 101 ? 11.731 10.107 -1.985 1.00 86.31 101 THR A N 1
ATOM 763 C CA . THR A 1 101 ? 11.308 11.506 -2.031 1.00 86.31 101 THR A CA 1
ATOM 764 C C . THR A 1 101 ? 10.849 11.876 -3.435 1.00 86.31 101 THR A C 1
ATOM 766 O O . THR A 1 101 ? 11.604 11.776 -4.401 1.00 86.31 101 THR A O 1
ATOM 769 N N . ALA A 1 102 ? 9.609 12.340 -3.548 1.00 80.19 102 ALA A N 1
ATOM 770 C CA . ALA A 1 102 ? 9.044 12.862 -4.782 1.00 80.19 102 ALA A CA 1
ATOM 771 C C . ALA A 1 102 ? 7.905 13.834 -4.455 1.00 80.19 102 ALA A C 1
ATOM 773 O O . ALA A 1 102 ? 7.177 13.639 -3.484 1.00 80.19 102 ALA A O 1
ATOM 774 N N . LYS A 1 103 ? 7.754 14.893 -5.263 1.00 73.38 103 LYS A N 1
ATOM 775 C CA . LYS A 1 103 ? 6.843 16.014 -4.956 1.00 73.38 103 LYS A CA 1
ATOM 776 C C . LYS A 1 103 ? 5.355 15.647 -4.975 1.00 73.38 103 LYS A C 1
ATOM 778 O O . LYS A 1 103 ? 4.578 16.254 -4.252 1.00 73.38 103 LYS A O 1
ATOM 783 N N . GLN A 1 104 ? 4.952 14.719 -5.840 1.00 81.06 104 GLN A N 1
ATOM 784 C CA . GLN A 1 104 ? 3.533 14.415 -6.091 1.00 81.06 104 GLN A CA 1
ATOM 785 C C . GLN A 1 104 ? 3.227 12.913 -6.067 1.00 81.06 104 GLN A C 1
ATOM 787 O O . GLN A 1 104 ? 2.129 12.512 -5.699 1.00 81.06 104 GLN A O 1
ATOM 792 N N . TRP A 1 105 ? 4.201 12.089 -6.450 1.00 91.38 105 TRP A N 1
ATOM 793 C CA . TRP A 1 105 ? 4.054 10.652 -6.643 1.00 91.38 105 TRP A CA 1
ATOM 794 C C . TRP A 1 105 ? 5.078 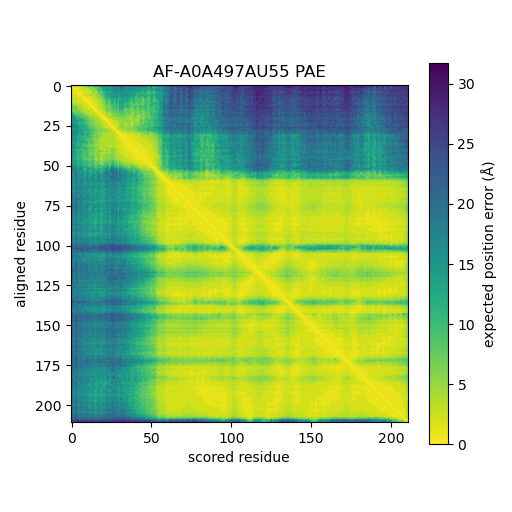9.953 -5.775 1.00 91.38 105 TRP A C 1
ATOM 796 O O . TRP A 1 105 ? 6.234 9.902 -6.171 1.00 91.38 105 TRP A O 1
ATOM 806 N N . ILE A 1 106 ? 4.699 9.455 -4.604 1.00 95.88 106 ILE A N 1
ATOM 807 C CA . ILE A 1 106 ? 5.651 8.838 -3.677 1.00 95.88 106 ILE A CA 1
ATOM 808 C C . ILE A 1 106 ? 5.823 7.366 -4.069 1.00 95.88 106 ILE A C 1
ATOM 810 O O . ILE A 1 106 ? 4.898 6.586 -3.836 1.00 95.88 106 ILE A O 1
ATOM 814 N N . PRO A 1 107 ? 6.953 6.959 -4.683 1.00 96.94 107 PRO A N 1
ATOM 815 C CA . PRO A 1 107 ? 7.176 5.562 -5.022 1.00 96.94 107 PRO A CA 1
ATOM 816 C C . PRO A 1 107 ? 7.555 4.768 -3.776 1.00 96.94 107 PRO A C 1
ATOM 818 O O . PRO A 1 107 ? 8.425 5.193 -3.018 1.00 96.94 107 PRO A O 1
ATOM 821 N N . PHE A 1 108 ? 6.988 3.579 -3.628 1.00 97.25 108 PHE A N 1
ATOM 822 C CA . PHE A 1 108 ? 7.415 2.562 -2.674 1.00 97.25 108 PHE A CA 1
ATOM 823 C C . PHE A 1 108 ? 8.201 1.506 -3.442 1.00 97.25 108 PHE A C 1
ATOM 825 O O . PHE A 1 108 ? 7.658 0.847 -4.327 1.00 97.25 108 PHE A O 1
ATOM 832 N N . LYS A 1 109 ? 9.503 1.403 -3.168 1.00 97.00 109 LYS A N 1
ATOM 833 C CA . LYS A 1 109 ? 10.442 0.631 -3.989 1.00 97.00 109 LYS A CA 1
ATOM 834 C C . LYS A 1 109 ? 10.945 -0.629 -3.294 1.00 97.00 109 LYS A C 1
ATOM 836 O O . LYS A 1 109 ? 11.130 -0.632 -2.078 1.00 97.00 109 LYS A O 1
ATOM 841 N N . ARG A 1 110 ? 11.261 -1.644 -4.097 1.00 95.81 110 ARG A N 1
ATOM 842 C CA . ARG A 1 110 ? 11.995 -2.866 -3.729 1.00 95.81 110 ARG A CA 1
ATOM 843 C C . ARG A 1 110 ? 13.093 -3.104 -4.768 1.00 95.81 110 ARG A C 1
ATOM 845 O O . ARG A 1 110 ? 12.966 -2.652 -5.901 1.00 95.81 110 ARG A O 1
ATOM 852 N N . TYR A 1 111 ? 14.180 -3.768 -4.397 1.00 96.06 111 TYR A N 1
ATOM 853 C CA . TYR A 1 111 ? 15.168 -4.214 -5.378 1.00 96.06 111 TYR A CA 1
ATOM 854 C C . TYR A 1 111 ? 14.681 -5.469 -6.102 1.00 96.06 111 TYR A C 1
ATOM 856 O O . TYR A 1 111 ? 13.973 -6.284 -5.518 1.00 96.06 111 TYR A O 1
ATOM 864 N N . ALA A 1 112 ? 15.072 -5.599 -7.364 1.00 96.75 112 ALA A N 1
ATOM 865 C CA . ALA A 1 112 ? 14.861 -6.783 -8.185 1.00 96.75 112 ALA A CA 1
ATOM 866 C C . ALA A 1 112 ? 16.001 -6.918 -9.201 1.00 96.75 112 ALA A C 1
ATOM 868 O O . ALA A 1 112 ? 16.726 -5.948 -9.462 1.00 96.75 112 ALA A O 1
ATOM 869 N N . LEU A 1 113 ? 16.149 -8.100 -9.792 1.00 97.19 113 LEU A N 1
ATOM 870 C CA . LEU A 1 113 ? 17.070 -8.324 -10.893 1.00 97.19 113 LEU A CA 1
ATOM 871 C C . LEU A 1 113 ? 16.469 -7.755 -12.178 1.00 97.19 113 LEU A C 1
ATOM 873 O O . LEU A 1 113 ? 15.411 -8.178 -12.644 1.00 97.19 113 LEU A O 1
ATOM 877 N N . TYR A 1 114 ? 17.137 -6.759 -12.744 1.00 96.44 114 TYR A N 1
ATOM 878 C CA . TYR A 1 114 ? 16.593 -5.945 -13.822 1.00 96.44 114 TYR A CA 1
ATOM 879 C C . TYR A 1 114 ? 17.569 -5.863 -14.988 1.00 96.44 114 TYR A C 1
ATOM 881 O O . TYR A 1 114 ? 18.777 -5.700 -14.786 1.00 96.44 114 TYR A O 1
ATOM 889 N N . LYS A 1 115 ? 17.052 -5.934 -16.218 1.00 95.56 115 LYS A N 1
ATOM 890 C CA . LYS A 1 115 ? 17.862 -5.869 -17.437 1.00 95.56 115 LYS A CA 1
ATOM 891 C C . LYS A 1 115 ? 17.357 -4.764 -18.362 1.00 95.56 115 LYS A C 1
ATOM 893 O O . LYS A 1 115 ? 16.294 -4.876 -18.963 1.00 95.56 115 LYS A O 1
ATOM 898 N N . LEU A 1 116 ? 18.138 -3.689 -18.489 1.00 93.81 116 LEU A N 1
ATOM 899 C CA . LEU A 1 116 ? 17.951 -2.733 -19.582 1.00 93.81 116 LEU A CA 1
ATOM 900 C C . LEU A 1 116 ? 18.530 -3.300 -20.879 1.00 93.81 116 LEU A C 1
ATOM 902 O O . LEU A 1 116 ? 19.537 -3.998 -20.842 1.00 93.81 116 LEU A O 1
ATOM 906 N N . ASP A 1 117 ? 17.953 -2.903 -22.012 1.00 92.88 117 ASP A N 1
ATOM 907 C CA . ASP A 1 117 ? 18.386 -3.337 -23.351 1.00 92.88 117 ASP A CA 1
ATOM 908 C C . ASP A 1 117 ? 19.877 -3.048 -23.610 1.00 92.88 117 ASP A C 1
ATOM 910 O O . ASP A 1 117 ? 20.571 -3.819 -24.263 1.00 92.88 117 ASP A O 1
ATOM 914 N N . GLN A 1 118 ? 20.387 -1.958 -23.033 1.00 94.75 118 GLN A N 1
ATOM 915 C CA . GLN A 1 118 ? 21.785 -1.525 -23.130 1.00 94.75 118 GLN A CA 1
ATOM 916 C C . GLN A 1 118 ? 22.733 -2.175 -22.103 1.00 94.75 118 GLN A C 1
ATOM 918 O O . GLN A 1 118 ? 23.913 -1.839 -22.073 1.00 94.75 118 GLN A O 1
ATOM 923 N N . TRP A 1 119 ? 22.239 -3.026 -21.196 1.00 95.06 119 TRP A N 1
ATOM 924 C CA . TRP A 1 119 ? 23.078 -3.717 -20.210 1.00 95.06 119 TRP A CA 1
ATOM 925 C C . TRP A 1 119 ? 23.429 -5.119 -20.698 1.00 95.06 119 TRP A C 1
ATOM 927 O O . TRP A 1 119 ? 22.546 -5.913 -21.017 1.00 95.06 119 TRP A O 1
ATOM 937 N N . GLU A 1 120 ? 24.721 -5.450 -20.678 1.00 95.44 120 GLU A N 1
ATOM 938 C CA . GLU A 1 120 ? 25.196 -6.789 -21.049 1.00 95.44 120 GLU A CA 1
ATOM 939 C C . GLU A 1 120 ? 24.607 -7.876 -20.142 1.00 95.44 120 GLU A C 1
ATOM 941 O O . GLU A 1 120 ? 24.171 -8.927 -20.614 1.00 95.44 120 GLU A O 1
ATOM 946 N N . LYS A 1 121 ? 24.546 -7.602 -18.833 1.00 95.44 121 LYS A N 1
ATOM 947 C CA . LYS A 1 121 ? 24.016 -8.512 -17.816 1.00 95.44 121 LYS A CA 1
ATOM 948 C C . LYS A 1 121 ? 22.925 -7.835 -16.981 1.00 95.44 121 LYS A C 1
ATOM 950 O O . LYS A 1 121 ? 22.997 -6.620 -16.763 1.00 95.44 121 LYS A O 1
ATOM 955 N N . PRO A 1 122 ? 21.921 -8.595 -16.507 1.00 96.00 122 PRO A N 1
ATOM 956 C CA . PRO A 1 122 ? 21.021 -8.119 -15.467 1.00 96.00 122 PRO A CA 1
ATOM 957 C C . PRO A 1 122 ? 21.802 -7.683 -14.224 1.00 96.00 122 PRO A C 1
ATOM 959 O O . PRO A 1 122 ? 22.905 -8.161 -13.968 1.00 96.00 122 PRO A O 1
ATOM 962 N N . ARG A 1 123 ? 21.238 -6.753 -13.455 1.00 96.00 123 ARG A N 1
ATOM 963 C CA . ARG A 1 123 ? 21.792 -6.352 -12.155 1.00 96.00 123 ARG A CA 1
ATOM 964 C C . ARG A 1 123 ? 20.691 -5.896 -11.214 1.00 96.00 123 ARG A C 1
ATOM 966 O O . ARG A 1 123 ? 19.610 -5.504 -11.656 1.00 96.00 123 ARG A O 1
ATOM 973 N N . SER A 1 124 ? 20.997 -5.907 -9.921 1.00 96.88 124 SER A N 1
ATOM 974 C CA . SER A 1 124 ? 20.102 -5.398 -8.883 1.00 96.88 124 SER A CA 1
ATOM 975 C C . SER A 1 124 ? 19.757 -3.925 -9.132 1.00 96.88 124 SER A C 1
ATOM 977 O O . SER A 1 124 ? 20.639 -3.073 -9.281 1.00 96.88 124 SER A O 1
ATOM 979 N N . HIS A 1 125 ? 18.463 -3.622 -9.211 1.00 95.56 125 HIS A N 1
ATOM 980 C CA . HIS A 1 125 ? 17.952 -2.279 -9.467 1.00 95.56 125 HIS A CA 1
ATOM 981 C C . HIS A 1 125 ? 16.688 -2.013 -8.638 1.00 95.56 125 HIS A C 1
ATOM 983 O O . HIS A 1 125 ? 15.853 -2.909 -8.502 1.00 95.56 125 HIS A O 1
ATOM 989 N N . PRO A 1 126 ? 16.507 -0.800 -8.083 1.00 95.44 126 PRO A N 1
ATOM 990 C CA . PRO A 1 126 ? 15.290 -0.463 -7.360 1.00 95.44 126 PRO A CA 1
ATOM 991 C C . PRO A 1 126 ? 14.115 -0.262 -8.327 1.00 95.44 126 PRO A C 1
ATOM 993 O O . PRO A 1 126 ? 14.112 0.663 -9.140 1.00 95.44 126 PRO A O 1
ATOM 996 N N . ILE A 1 127 ? 13.082 -1.082 -8.175 1.00 95.56 127 ILE A N 1
ATOM 997 C CA . ILE A 1 127 ? 11.823 -1.030 -8.916 1.00 95.56 127 ILE A CA 1
ATOM 998 C C . ILE A 1 127 ? 10.736 -0.454 -8.019 1.00 95.56 127 ILE A C 1
ATOM 1000 O O . ILE A 1 127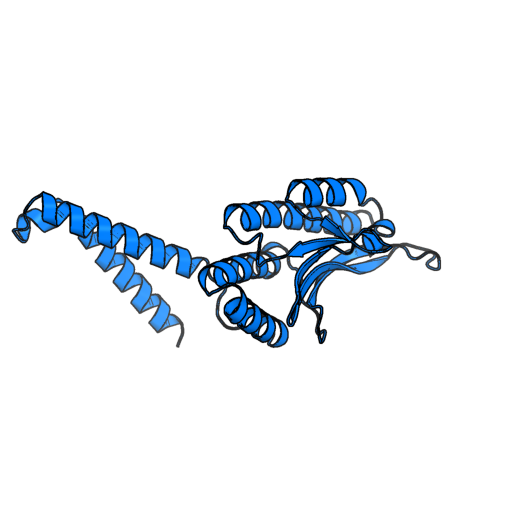 ? 10.629 -0.799 -6.841 1.00 95.56 127 ILE A O 1
ATOM 1004 N N . THR A 1 128 ? 9.931 0.455 -8.564 1.00 96.06 128 THR A N 1
ATOM 1005 C CA . THR A 1 128 ? 8.743 0.942 -7.862 1.00 96.06 128 THR A CA 1
ATOM 1006 C C . THR A 1 128 ? 7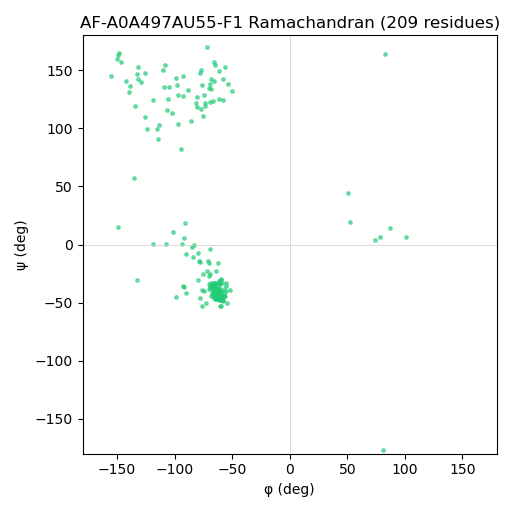.664 -0.128 -7.880 1.00 96.06 128 THR A C 1
ATOM 1008 O O . THR A 1 128 ? 7.212 -0.509 -8.955 1.00 96.06 128 THR A O 1
ATOM 1011 N N . VAL A 1 129 ? 7.221 -0.549 -6.697 1.00 96.56 129 VAL A N 1
ATOM 1012 C CA . VAL A 1 129 ? 6.107 -1.484 -6.556 1.00 96.56 129 VAL A CA 1
ATOM 1013 C C . VAL A 1 129 ? 4.785 -0.764 -6.796 1.00 96.56 129 VAL A C 1
ATOM 1015 O O . VAL A 1 129 ? 4.011 -1.126 -7.675 1.00 96.56 129 VAL A O 1
ATOM 1018 N N . PHE A 1 130 ? 4.570 0.336 -6.078 1.00 97.31 130 PHE A N 1
ATOM 1019 C CA . PHE A 1 130 ? 3.438 1.228 -6.302 1.00 97.31 130 PHE A CA 1
ATOM 1020 C C . PHE A 1 130 ? 3.794 2.677 -5.963 1.00 97.31 130 PHE A C 1
ATOM 1022 O O . PHE A 1 130 ? 4.788 2.963 -5.294 1.00 97.31 130 PHE A O 1
ATOM 1029 N N . TYR A 1 131 ? 2.958 3.597 -6.423 1.00 97.19 131 TYR A N 1
ATOM 1030 C CA . TYR A 1 131 ? 2.983 5.010 -6.088 1.00 97.19 131 TYR A CA 1
ATOM 1031 C C . TYR A 1 131 ? 1.783 5.355 -5.214 1.00 97.19 131 TYR A C 1
ATOM 1033 O O . TYR A 1 131 ? 0.656 4.979 -5.538 1.00 97.19 131 TYR A O 1
ATOM 1041 N N . LEU A 1 132 ? 2.021 6.132 -4.160 1.00 97.19 132 LEU A N 1
ATOM 1042 C CA . LEU A 1 132 ? 0.978 6.884 -3.472 1.00 97.19 132 LEU A CA 1
ATOM 1043 C C . LEU A 1 132 ? 0.905 8.290 -4.065 1.00 97.19 132 LEU A C 1
ATOM 1045 O O . LEU A 1 132 ? 1.913 9.002 -4.122 1.00 97.19 132 LEU A O 1
ATOM 1049 N N . ARG A 1 133 ? -0.294 8.702 -4.470 1.00 95.44 133 ARG A N 1
ATOM 1050 C CA . ARG A 1 133 ? -0.581 10.070 -4.892 1.00 95.44 133 ARG A CA 1
ATOM 1051 C C . ARG A 1 133 ? -1.640 10.674 -3.976 1.00 95.44 133 ARG A C 1
ATOM 1053 O O . ARG A 1 133 ? -2.706 10.090 -3.816 1.00 95.44 133 ARG A O 1
ATOM 1060 N N . ALA A 1 134 ? -1.314 11.816 -3.377 1.00 93.62 134 ALA A N 1
ATOM 1061 C CA . ALA A 1 134 ? -2.124 12.514 -2.376 1.00 93.62 134 ALA A CA 1
ATOM 1062 C C . ALA A 1 134 ? -2.163 14.019 -2.686 1.00 93.62 134 ALA A C 1
ATOM 1064 O O . ALA A 1 134 ? -1.687 14.860 -1.918 1.00 93.62 134 ALA A O 1
ATOM 1065 N N . THR A 1 135 ? -2.625 14.354 -3.887 1.00 90.38 135 THR A N 1
ATOM 1066 C CA . THR A 1 135 ? -2.679 15.732 -4.388 1.00 90.38 135 THR A CA 1
ATOM 1067 C C . THR A 1 135 ? -4.031 15.954 -5.024 1.00 90.38 135 THR A C 1
ATOM 1069 O O . THR A 1 135 ? -4.304 15.272 -6.003 1.00 90.38 135 THR A O 1
ATOM 1072 N N . ASP A 1 136 ? -4.830 16.895 -4.527 1.00 84.56 136 ASP A N 1
ATOM 1073 C CA . ASP A 1 136 ? -6.133 17.240 -5.108 1.00 84.56 136 ASP A CA 1
ATOM 1074 C C . ASP A 1 136 ? -6.027 17.483 -6.632 1.00 84.56 136 ASP A C 1
ATOM 1076 O O . ASP A 1 136 ? -5.086 18.160 -7.069 1.00 84.56 136 ASP A O 1
ATOM 1080 N N . PRO A 1 137 ? -6.908 16.896 -7.468 1.00 86.88 137 PRO A N 1
ATOM 1081 C CA . PRO A 1 137 ? -8.065 16.039 -7.148 1.00 86.88 137 PRO A CA 1
ATOM 1082 C C . PRO A 1 137 ? -7.783 14.525 -7.105 1.00 86.88 137 PRO A C 1
ATOM 1084 O O . PRO A 1 137 ? -8.699 13.709 -7.216 1.00 86.88 137 PRO A O 1
ATOM 1087 N N . GLU A 1 138 ? -6.521 14.121 -6.984 1.00 90.75 138 GLU A N 1
ATOM 1088 C CA . GLU A 1 138 ? -6.033 12.750 -7.142 1.00 90.75 138 GLU A CA 1
ATOM 1089 C C . GLU A 1 138 ? -5.496 12.150 -5.826 1.00 90.75 138 GLU A C 1
ATOM 1091 O O . GLU A 1 138 ? -4.352 12.382 -5.418 1.00 90.75 138 GLU A O 1
ATOM 1096 N N . TYR A 1 139 ? -6.318 11.289 -5.217 1.00 94.94 139 TYR A N 1
ATOM 1097 C CA . TYR A 1 139 ? -6.001 10.477 -4.037 1.00 94.94 139 TYR A CA 1
ATOM 1098 C C . TYR A 1 139 ? -6.021 9.002 -4.433 1.00 94.94 139 TYR A C 1
ATOM 1100 O O . TYR A 1 139 ? -7.074 8.369 -4.446 1.00 94.94 139 TYR A O 1
ATOM 1108 N N . ARG A 1 140 ? -4.878 8.456 -4.854 1.00 96.50 140 ARG A N 1
ATOM 1109 C CA . ARG A 1 140 ? -4.842 7.130 -5.487 1.00 96.50 140 ARG A CA 1
ATOM 1110 C C . ARG A 1 140 ? -3.592 6.322 -5.196 1.00 96.50 140 ARG A C 1
ATOM 1112 O O . ARG A 1 140 ? -2.519 6.880 -4.955 1.00 96.50 140 ARG A O 1
ATOM 1119 N N . LEU A 1 141 ? -3.735 5.007 -5.339 1.00 97.56 141 LEU A N 1
ATOM 1120 C CA . LEU A 1 141 ? -2.617 4.090 -5.536 1.00 97.56 141 LEU A CA 1
ATOM 1121 C C . LEU A 1 141 ? -2.470 3.771 -7.025 1.00 97.56 141 LEU A C 1
ATOM 1123 O O . LEU A 1 141 ? -3.458 3.664 -7.756 1.00 97.56 141 LEU A O 1
ATOM 1127 N N . GLN A 1 142 ? -1.227 3.636 -7.479 1.00 96.44 142 GLN A N 1
ATOM 1128 C CA . GLN A 1 142 ? -0.906 3.277 -8.858 1.00 96.44 142 GLN A CA 1
ATOM 1129 C C . GLN A 1 142 ? 0.240 2.272 -8.909 1.00 96.44 142 GLN A C 1
ATOM 1131 O O . GLN A 1 142 ? 1.268 2.488 -8.277 1.00 96.44 142 GLN A O 1
ATOM 1136 N N . PHE A 1 143 ? 0.118 1.249 -9.749 1.00 96.00 143 PHE A N 1
ATOM 1137 C CA . PHE A 1 143 ? 1.189 0.294 -10.032 1.00 96.00 143 PHE A CA 1
ATOM 1138 C C . PHE A 1 143 ? 1.753 0.577 -11.424 1.00 96.00 143 PHE A C 1
ATOM 1140 O O . PHE A 1 143 ? 1.006 0.647 -12.396 1.00 96.00 143 PHE A O 1
ATOM 1147 N N . SER A 1 144 ? 3.068 0.782 -11.541 1.00 86.75 144 SER A N 1
ATOM 1148 C CA . SER A 1 144 ? 3.694 1.021 -12.849 1.00 86.75 144 SER A CA 1
ATOM 1149 C C . SER A 1 144 ? 4.225 -0.288 -13.417 1.00 86.75 144 SER A C 1
ATOM 1151 O O . SER A 1 144 ? 5.404 -0.623 -13.304 1.00 86.75 144 SER A O 1
ATOM 1153 N N . THR A 1 145 ? 3.314 -1.041 -14.028 1.00 88.12 145 THR A N 1
ATOM 1154 C CA . THR A 1 145 ? 3.563 -2.361 -14.626 1.00 88.12 145 THR A CA 1
ATOM 1155 C C . THR A 1 145 ? 4.547 -2.300 -15.797 1.00 88.12 145 THR A C 1
ATOM 1157 O O . THR A 1 145 ? 5.254 -3.269 -16.057 1.00 88.12 145 THR A O 1
ATOM 1160 N N . TYR A 1 146 ? 4.700 -1.129 -16.428 1.00 86.88 146 TYR A N 1
ATOM 1161 C CA . TYR A 1 146 ? 5.691 -0.883 -17.480 1.00 86.88 146 TYR A CA 1
ATOM 1162 C C . TYR A 1 146 ? 7.127 -1.212 -17.052 1.00 86.88 146 TYR A C 1
ATOM 1164 O O . TYR A 1 146 ? 7.913 -1.696 -17.858 1.00 86.88 146 TYR A O 1
ATOM 1172 N N . HIS A 1 147 ? 7.496 -0.976 -15.790 1.00 85.38 147 HIS A N 1
ATOM 1173 C CA . HIS A 1 147 ? 8.843 -1.303 -15.322 1.00 85.38 147 HIS A CA 1
ATOM 1174 C C . HIS A 1 147 ? 9.038 -2.806 -15.103 1.00 85.38 147 HIS A C 1
ATOM 1176 O O . HIS A 1 147 ? 10.152 -3.301 -15.219 1.00 85.38 147 HIS A O 1
ATOM 1182 N N . TYR A 1 148 ? 7.976 -3.560 -14.849 1.00 91.50 148 TYR A N 1
ATOM 1183 C CA . TYR A 1 148 ? 8.090 -4.984 -14.549 1.00 91.50 148 TYR A CA 1
ATOM 1184 C C . TYR A 1 148 ? 8.465 -5.831 -15.764 1.00 91.50 148 TYR A C 1
ATOM 1186 O O . TYR A 1 148 ? 9.084 -6.872 -15.595 1.00 91.50 148 TYR A O 1
ATOM 1194 N N . VAL A 1 149 ? 8.199 -5.357 -16.987 1.00 90.50 149 VAL A N 1
ATOM 1195 C CA . VAL A 1 149 ? 8.543 -6.082 -18.228 1.00 90.50 149 VAL A CA 1
ATOM 1196 C C . VAL A 1 149 ? 10.050 -6.303 -18.411 1.00 90.50 149 VAL A C 1
ATOM 1198 O O . VAL A 1 149 ? 10.469 -7.110 -19.232 1.00 90.50 149 VAL A O 1
ATOM 1201 N N . ARG A 1 150 ? 10.874 -5.564 -17.661 1.00 93.88 150 ARG A N 1
ATOM 1202 C CA . ARG A 1 150 ? 12.341 -5.640 -17.679 1.00 93.88 150 ARG A CA 1
ATOM 1203 C C . ARG A 1 150 ? 12.923 -6.308 -16.429 1.00 93.88 150 ARG A C 1
ATOM 1205 O O . ARG A 1 150 ? 14.145 -6.412 -16.304 1.00 93.88 150 ARG A O 1
ATOM 1212 N N . VAL A 1 151 ? 12.069 -6.737 -15.500 1.00 96.00 151 VAL A N 1
ATOM 1213 C CA . VAL A 1 151 ? 12.470 -7.556 -14.355 1.00 96.00 151 VAL A CA 1
ATOM 1214 C C . VAL A 1 151 ? 12.594 -9.002 -14.826 1.00 96.00 151 VAL A C 1
ATOM 1216 O O . VAL A 1 151 ? 11.680 -9.553 -15.435 1.00 96.00 151 VAL A O 1
ATOM 1219 N N . VAL A 1 152 ? 13.742 -9.618 -14.564 1.00 94.94 152 VAL A N 1
ATOM 1220 C CA . VAL A 1 152 ? 14.047 -10.968 -15.046 1.00 94.94 152 VAL A CA 1
ATOM 1221 C C . VAL A 1 152 ? 13.123 -11.981 -14.372 1.00 94.94 152 VAL A C 1
ATOM 1223 O O . VAL A 1 152 ? 13.079 -12.063 -13.151 1.00 94.94 152 VAL A O 1
ATOM 1226 N N . GLY A 1 153 ? 12.384 -12.754 -15.171 1.00 92.88 153 GLY A N 1
ATOM 1227 C CA . GLY A 1 153 ? 11.519 -13.829 -14.672 1.00 92.88 153 GLY A CA 1
ATOM 1228 C C . GLY A 1 153 ? 10.225 -13.369 -13.990 1.00 92.88 153 GLY A C 1
ATOM 1229 O O . GLY A 1 153 ? 9.478 -14.215 -13.506 1.00 92.88 153 GLY A O 1
ATOM 1230 N N . PHE A 1 154 ? 9.927 -12.066 -13.967 1.00 95.31 154 PHE A N 1
ATOM 1231 C CA . PHE A 1 154 ? 8.679 -11.552 -13.406 1.00 95.31 154 PHE A CA 1
ATOM 1232 C C . PHE A 1 154 ? 7.575 -11.519 -14.467 1.00 95.31 154 PHE A C 1
ATOM 1234 O O . PHE A 1 154 ? 7.769 -11.012 -15.571 1.00 95.31 154 PHE A O 1
ATOM 1241 N N . ASN A 1 155 ? 6.387 -12.017 -14.130 1.00 94.12 155 ASN A N 1
ATOM 1242 C CA . ASN A 1 155 ? 5.238 -12.002 -15.030 1.00 94.12 155 ASN A CA 1
ATOM 1243 C C . ASN A 1 155 ? 4.330 -10.797 -14.704 1.00 94.12 155 ASN A C 1
ATOM 1245 O O . ASN A 1 155 ? 3.591 -10.795 -13.730 1.00 94.12 155 ASN A O 1
ATOM 1249 N N . ALA A 1 156 ? 4.379 -9.744 -15.521 1.00 93.69 156 ALA A N 1
ATOM 1250 C CA . ALA A 1 156 ? 3.570 -8.545 -15.286 1.00 93.69 156 ALA A CA 1
ATOM 1251 C C . ALA A 1 156 ? 2.060 -8.764 -15.521 1.00 93.69 156 ALA A C 1
ATOM 1253 O O . ALA A 1 156 ? 1.243 -8.086 -14.895 1.00 93.69 156 ALA A O 1
ATOM 1254 N N . ASP A 1 157 ? 1.680 -9.715 -16.380 1.00 94.31 157 ASP A N 1
ATOM 1255 C CA . ASP A 1 157 ? 0.283 -9.942 -16.768 1.00 94.31 157 ASP A CA 1
ATOM 1256 C C . ASP A 1 157 ? -0.550 -10.500 -15.613 1.00 94.31 157 ASP A C 1
ATOM 1258 O O . ASP A 1 157 ? -1.708 -10.110 -15.439 1.00 94.31 157 ASP A O 1
ATOM 1262 N N . TRP A 1 158 ? 0.033 -11.376 -14.782 1.00 95.31 158 TRP A N 1
ATOM 1263 C CA . TRP A 1 158 ? -0.669 -11.875 -13.595 1.00 95.31 158 TRP A CA 1
ATOM 1264 C C . TRP A 1 158 ? -0.956 -10.734 -12.616 1.00 95.31 158 TRP A C 1
ATOM 1266 O O . TRP A 1 158 ? -2.076 -10.628 -12.124 1.00 95.31 158 TRP A O 1
ATOM 1276 N N . LEU A 1 159 ? 0.018 -9.844 -12.386 1.00 96.00 159 LEU A N 1
ATOM 1277 C CA . LEU A 1 159 ? -0.143 -8.714 -11.476 1.00 96.00 159 LEU A CA 1
ATOM 1278 C C . LEU A 1 159 ? -1.240 -7.768 -11.975 1.00 96.00 159 LEU A C 1
ATOM 1280 O O . LEU A 1 159 ? -2.088 -7.343 -11.193 1.00 96.00 159 LEU A O 1
ATOM 1284 N N . ILE A 1 160 ? -1.261 -7.471 -13.280 1.00 96.69 160 ILE A N 1
ATOM 1285 C CA . ILE A 1 160 ? -2.323 -6.668 -13.901 1.00 96.69 160 ILE A CA 1
ATOM 1286 C C . ILE A 1 160 ? -3.687 -7.324 -13.671 1.00 96.69 160 ILE A C 1
ATOM 1288 O O . ILE A 1 160 ? -4.613 -6.655 -13.215 1.00 96.69 160 ILE A O 1
ATOM 1292 N N . LYS A 1 161 ? -3.805 -8.629 -13.941 1.00 97.31 161 LYS A N 1
ATOM 1293 C CA . LYS A 1 161 ? -5.056 -9.377 -13.771 1.00 97.31 161 LYS A CA 1
ATOM 1294 C C . LYS A 1 161 ? -5.570 -9.320 -12.330 1.00 97.31 161 LYS A C 1
ATOM 1296 O O . LYS A 1 161 ? -6.747 -9.029 -12.128 1.00 97.31 161 LYS A O 1
ATOM 1301 N N . GLU A 1 162 ? -4.708 -9.566 -11.346 1.00 97.94 162 GLU A N 1
ATOM 1302 C CA . GLU A 1 162 ? -5.085 -9.536 -9.926 1.00 97.94 162 GLU A CA 1
ATOM 1303 C C . GLU A 1 162 ? -5.459 -8.119 -9.465 1.00 97.94 162 GLU A C 1
ATOM 1305 O O . GLU A 1 162 ? -6.475 -7.936 -8.796 1.00 97.94 162 GLU A O 1
ATOM 1310 N N . LEU A 1 163 ? -4.707 -7.092 -9.884 1.00 97.75 163 LEU A N 1
ATOM 1311 C CA . LEU A 1 163 ? -5.036 -5.695 -9.581 1.00 97.75 163 LEU A CA 1
ATOM 1312 C C . LEU A 1 163 ? -6.396 -5.300 -10.167 1.00 97.75 163 LEU A C 1
ATOM 1314 O O . LEU A 1 163 ? -7.208 -4.682 -9.479 1.00 97.75 163 LEU A O 1
ATOM 1318 N N . THR A 1 164 ? -6.677 -5.668 -11.417 1.00 97.56 164 THR A N 1
ATOM 1319 C CA . THR A 1 164 ? -7.983 -5.405 -12.033 1.00 97.56 164 THR A CA 1
ATOM 1320 C C . THR A 1 164 ? -9.105 -6.166 -11.329 1.00 97.56 164 THR A C 1
ATOM 1322 O O . THR A 1 164 ? -10.165 -5.587 -11.098 1.00 97.56 164 THR A O 1
ATOM 1325 N N . GLY A 1 165 ? -8.870 -7.415 -10.911 1.00 97.06 165 GLY A N 1
ATOM 1326 C CA . GLY A 1 165 ? -9.813 -8.180 -10.088 1.00 97.06 165 GLY A CA 1
ATOM 1327 C C . GLY A 1 165 ? -10.131 -7.512 -8.745 1.00 97.06 165 GLY A C 1
ATOM 1328 O O . GLY A 1 165 ? -11.255 -7.609 -8.261 1.00 97.06 165 GLY A O 1
ATOM 1329 N N . LEU A 1 166 ? -9.173 -6.767 -8.187 1.00 96.62 166 LEU A N 1
ATOM 1330 C CA . LEU A 1 166 ? -9.328 -5.983 -6.959 1.00 96.62 166 LEU A CA 1
ATOM 1331 C C . LEU A 1 166 ? -9.973 -4.596 -7.183 1.00 96.62 166 LEU A C 1
ATOM 1333 O O . LEU A 1 166 ? -10.167 -3.838 -6.235 1.00 96.62 166 LEU A O 1
ATOM 1337 N N . GLY A 1 167 ? -10.316 -4.251 -8.429 1.00 97.00 167 GLY A N 1
ATOM 1338 C CA . GLY A 1 167 ? -10.999 -3.004 -8.787 1.00 97.00 167 GLY A CA 1
ATOM 1339 C C . GLY A 1 167 ? -10.100 -1.906 -9.360 1.00 97.00 167 GLY A C 1
ATOM 1340 O O . GLY A 1 167 ? -10.573 -0.791 -9.584 1.00 97.00 167 GLY A O 1
ATOM 1341 N N . PHE A 1 168 ? -8.817 -2.178 -9.628 1.00 97.88 168 PHE A N 1
ATOM 1342 C CA . PHE A 1 168 ? -7.962 -1.202 -10.309 1.00 97.88 168 PHE A CA 1
ATOM 1343 C C . PHE A 1 168 ? -8.385 -1.036 -11.772 1.00 97.88 168 PHE A C 1
ATOM 1345 O O . PHE A 1 168 ? -8.618 -2.004 -12.497 1.00 97.88 168 PHE A O 1
ATOM 1352 N N . GLN A 1 169 ? -8.399 0.210 -12.234 1.00 97.50 169 GLN A N 1
ATOM 1353 C CA . GLN A 1 169 ? -8.684 0.567 -13.619 1.00 97.50 169 GLN A CA 1
ATOM 1354 C C . GLN A 1 169 ? -7.381 0.794 -14.383 1.00 97.50 169 GLN A C 1
ATOM 1356 O O . GLN A 1 169 ? -6.466 1.453 -13.884 1.00 97.50 169 GLN A O 1
ATOM 1361 N N . LEU A 1 170 ? -7.301 0.277 -15.608 1.00 96.38 170 LEU A N 1
ATOM 1362 C CA . LEU A 1 170 ? -6.163 0.512 -16.495 1.00 96.38 170 LEU A CA 1
ATOM 1363 C C . LEU A 1 170 ? -6.325 1.873 -17.172 1.00 96.38 170 LEU A C 1
ATOM 1365 O O . LEU A 1 170 ? -7.328 2.128 -17.838 1.00 96.38 170 LEU A O 1
ATOM 1369 N N . VAL A 1 171 ? -5.352 2.768 -16.989 1.00 93.38 171 VAL A N 1
ATOM 1370 C CA . VAL A 1 171 ? -5.461 4.153 -17.471 1.00 93.38 171 VAL A CA 1
ATOM 1371 C C . VAL A 1 171 ? -4.208 4.587 -18.226 1.00 93.38 171 VAL A C 1
ATOM 1373 O O . VAL A 1 171 ? -3.074 4.306 -17.835 1.00 93.38 171 VAL A O 1
ATOM 1376 N N . GLY A 1 172 ? -4.421 5.367 -19.288 1.00 90.19 172 GLY A N 1
ATOM 1377 C CA . GLY A 1 172 ? -3.364 5.991 -20.079 1.00 90.19 172 GLY A CA 1
ATOM 1378 C C . GLY A 1 172 ? -2.720 5.052 -21.101 1.00 90.19 172 GLY A C 1
ATOM 1379 O O . GLY A 1 172 ? -3.114 3.900 -21.269 1.00 90.19 172 GLY A O 1
ATOM 1380 N N . LYS A 1 173 ? -1.700 5.561 -21.803 1.00 88.06 173 LYS A N 1
ATOM 1381 C CA . LYS A 1 173 ? -1.037 4.842 -22.906 1.00 88.06 173 LYS A CA 1
ATOM 1382 C C . LYS A 1 173 ? -0.388 3.526 -22.463 1.00 88.06 173 LYS A C 1
ATOM 1384 O O . LYS A 1 173 ? -0.388 2.567 -23.221 1.00 88.06 173 LYS A O 1
ATOM 1389 N N . ASN A 1 174 ? 0.119 3.485 -21.233 1.00 87.81 174 ASN A N 1
ATOM 1390 C CA . ASN A 1 174 ? 0.802 2.320 -20.674 1.00 87.81 174 ASN A CA 1
ATOM 1391 C C . ASN A 1 174 ? -0.143 1.378 -19.910 1.00 87.81 174 ASN A C 1
ATOM 1393 O O . ASN A 1 174 ? 0.344 0.438 -19.294 1.00 87.81 174 ASN A O 1
ATOM 1397 N N . GLN A 1 175 ? -1.461 1.642 -19.924 1.00 91.56 175 GLN A N 1
ATOM 1398 C CA . GLN A 1 175 ? -2.472 0.824 -19.240 1.00 91.56 175 GLN A CA 1
ATOM 1399 C C . GLN A 1 175 ? -2.113 0.560 -17.767 1.00 91.56 175 GLN A C 1
ATOM 1401 O O . GLN A 1 175 ? -2.200 -0.560 -17.278 1.00 91.56 175 GLN A O 1
ATOM 1406 N N . GLU A 1 176 ? -1.666 1.595 -17.050 1.00 93.12 176 GLU A N 1
ATOM 1407 C CA . GLU A 1 176 ? -1.208 1.430 -15.669 1.00 93.12 176 GLU A CA 1
ATOM 1408 C C . GLU A 1 176 ? -2.412 1.228 -14.739 1.00 93.12 176 GLU A C 1
ATOM 1410 O O . GLU A 1 176 ? -3.319 2.070 -14.767 1.00 93.12 176 GLU A O 1
ATOM 1415 N N . PRO A 1 177 ? -2.425 0.180 -13.893 1.00 97.44 177 PRO A N 1
ATOM 1416 C CA . PRO A 1 177 ? -3.464 -0.003 -12.890 1.00 97.44 177 PRO A CA 1
ATOM 1417 C C . PRO A 1 177 ? -3.480 1.151 -11.883 1.00 97.44 177 PRO A C 1
ATOM 1419 O O . PRO A 1 177 ? -2.473 1.450 -11.231 1.00 97.44 177 PRO A O 1
ATOM 1422 N N . ARG A 1 178 ? -4.642 1.789 -11.725 1.00 97.25 178 ARG A N 1
ATOM 1423 C CA . ARG A 1 178 ? -4.892 2.887 -10.781 1.00 97.25 178 ARG A CA 1
ATOM 1424 C C . ARG A 1 178 ? -6.178 2.644 -10.009 1.00 97.25 178 ARG A C 1
ATOM 1426 O O . ARG A 1 178 ? -7.142 2.131 -10.569 1.00 97.25 178 ARG A O 1
ATOM 1433 N N . ILE A 1 179 ? -6.213 3.076 -8.755 1.00 97.44 179 ILE A N 1
ATOM 1434 C CA . ILE A 1 179 ? -7.425 3.000 -7.938 1.00 97.44 179 ILE A CA 1
ATOM 1435 C C . ILE A 1 179 ? -7.610 4.256 -7.097 1.00 97.44 179 ILE A C 1
ATOM 1437 O O . ILE A 1 179 ? -6.673 4.722 -6.448 1.00 97.44 179 ILE A O 1
ATOM 1441 N N . ASP A 1 180 ? -8.815 4.819 -7.134 1.00 96.75 180 ASP A N 1
ATOM 1442 C CA . ASP A 1 180 ? -9.180 5.993 -6.344 1.00 96.75 180 ASP A CA 1
ATOM 1443 C C . ASP A 1 180 ? -9.516 5.576 -4.908 1.00 96.75 180 ASP A C 1
ATOM 1445 O O . ASP A 1 180 ? -10.463 4.824 -4.663 1.00 96.75 180 ASP A O 1
ATOM 1449 N N . LEU A 1 181 ? -8.745 6.089 -3.951 1.00 96.81 181 LEU A N 1
ATOM 1450 C CA . LEU A 1 181 ? -8.906 5.789 -2.529 1.00 96.81 181 LEU A CA 1
ATOM 1451 C C . LEU A 1 181 ? -10.177 6.411 -1.940 1.00 96.81 181 LEU A C 1
ATOM 1453 O O . LEU A 1 181 ? -10.624 6.002 -0.873 1.00 96.81 181 LEU A O 1
ATOM 1457 N N . ARG A 1 182 ? -10.808 7.372 -2.621 1.00 94.94 182 ARG A N 1
ATOM 1458 C CA . ARG A 1 182 ? -12.128 7.885 -2.218 1.00 94.94 182 ARG A CA 1
ATOM 1459 C C . ARG A 1 182 ? -13.230 6.851 -2.431 1.00 94.94 182 ARG A C 1
ATOM 1461 O O . ARG A 1 182 ? -14.242 6.900 -1.742 1.00 94.94 182 ARG A O 1
ATOM 1468 N N . ILE A 1 183 ? -13.020 5.921 -3.363 1.00 94.75 183 ILE A N 1
ATOM 1469 C CA . ILE A 1 183 ? -13.986 4.883 -3.735 1.00 94.75 183 ILE A CA 1
ATOM 1470 C C . ILE A 1 183 ? -13.644 3.562 -3.036 1.00 94.75 183 ILE A C 1
ATOM 1472 O O . ILE A 1 183 ? -14.523 2.924 -2.466 1.00 94.75 183 ILE A O 1
ATOM 1476 N N . HIS A 1 184 ? -12.365 3.175 -3.033 1.00 93.56 184 HIS A N 1
ATOM 1477 C CA . HIS A 1 184 ? -11.897 1.910 -2.464 1.00 93.56 184 HIS A CA 1
ATOM 1478 C C . HIS A 1 184 ? -10.981 2.159 -1.266 1.00 93.56 184 HIS A C 1
ATOM 1480 O O . HIS A 1 184 ? -9.799 2.467 -1.420 1.00 93.56 184 HIS A O 1
ATOM 1486 N N . ASN A 1 185 ? -11.532 2.044 -0.057 1.00 94.94 185 ASN A N 1
ATOM 1487 C CA . ASN A 1 185 ? -10.769 2.243 1.177 1.00 94.94 185 ASN A CA 1
ATOM 1488 C C . ASN A 1 185 ? -11.249 1.411 2.367 1.00 94.94 185 ASN A C 1
ATOM 1490 O O . ASN A 1 185 ? -10.893 1.732 3.502 1.00 94.94 185 ASN A O 1
ATOM 1494 N N . ASP A 1 186 ? -12.073 0.387 2.165 1.00 94.50 186 ASP A N 1
ATOM 1495 C CA . ASP A 1 186 ? -12.467 -0.496 3.261 1.00 94.50 186 ASP A CA 1
ATOM 1496 C C . ASP A 1 186 ? -11.307 -1.406 3.714 1.00 94.50 186 ASP A C 1
ATOM 1498 O O . ASP A 1 186 ? -10.236 -1.455 3.107 1.00 94.50 186 ASP A O 1
ATOM 1502 N N . GLN A 1 187 ? -11.504 -2.096 4.838 1.00 92.62 187 GLN A N 1
ATOM 1503 C CA . GLN A 1 187 ? -10.484 -2.966 5.424 1.00 92.62 187 GLN A CA 1
ATOM 1504 C C . GLN A 1 187 ? -10.142 -4.156 4.518 1.00 92.62 187 GLN A C 1
ATOM 1506 O O . GLN A 1 187 ? -8.968 -4.456 4.323 1.00 92.62 187 GLN A O 1
ATOM 1511 N N . SER A 1 188 ? -11.157 -4.798 3.933 1.00 95.12 188 SER A N 1
ATOM 1512 C CA . SER A 1 188 ? -10.975 -5.998 3.111 1.00 95.12 188 SER A CA 1
ATOM 1513 C C . SER A 1 188 ? -10.172 -5.714 1.844 1.00 95.12 188 SER A C 1
ATOM 1515 O O . SER A 1 188 ? -9.333 -6.523 1.442 1.00 95.12 188 SER A O 1
ATOM 1517 N N . PHE A 1 189 ? -10.366 -4.526 1.266 1.00 97.12 189 PHE A N 1
ATOM 1518 C CA . PHE A 1 189 ? -9.573 -4.026 0.158 1.00 97.12 189 PHE A CA 1
ATOM 1519 C C . PHE A 1 189 ? -8.089 -3.926 0.529 1.00 97.12 189 PHE A C 1
ATOM 1521 O O . PHE A 1 189 ? -7.249 -4.485 -0.173 1.00 97.12 189 PHE A O 1
ATOM 1528 N N . PHE A 1 190 ? -7.753 -3.256 1.638 1.00 97.44 190 PHE A N 1
ATOM 1529 C CA . PHE A 1 190 ? -6.355 -3.085 2.049 1.00 97.44 190 PHE A CA 1
ATOM 1530 C C . PHE A 1 190 ? -5.687 -4.395 2.474 1.00 97.44 190 PHE A C 1
ATOM 1532 O O . PHE A 1 190 ? -4.505 -4.577 2.186 1.00 97.44 190 PHE A O 1
ATOM 1539 N N . ASP A 1 191 ? -6.422 -5.310 3.109 1.00 96.06 191 ASP A N 1
ATOM 1540 C CA . ASP A 1 191 ? -5.898 -6.628 3.479 1.00 96.06 191 ASP A CA 1
ATOM 1541 C C . ASP A 1 191 ? -5.578 -7.464 2.231 1.00 96.06 191 ASP A C 1
ATOM 1543 O O . ASP A 1 191 ? -4.485 -8.016 2.109 1.00 96.06 191 ASP A O 1
ATOM 1547 N N . THR A 1 192 ? -6.482 -7.483 1.248 1.00 97.81 192 THR A N 1
ATOM 1548 C CA . THR A 1 192 ? -6.258 -8.202 -0.018 1.00 97.81 192 THR A CA 1
ATOM 1549 C C . THR A 1 192 ? -5.136 -7.558 -0.836 1.00 97.81 192 THR A C 1
ATOM 1551 O O . THR A 1 192 ? -4.275 -8.252 -1.379 1.00 97.81 192 THR A O 1
ATOM 1554 N N . LEU A 1 193 ? -5.096 -6.221 -0.887 1.00 98.44 193 LEU A N 1
ATOM 1555 C CA . LEU A 1 193 ? -4.022 -5.485 -1.550 1.00 98.44 193 LEU A CA 1
ATOM 1556 C C . LEU A 1 193 ? -2.665 -5.772 -0.900 1.00 98.44 193 LEU A C 1
ATOM 1558 O O . LEU A 1 193 ? -1.664 -5.880 -1.604 1.00 98.44 193 LEU A O 1
ATOM 1562 N N . PHE A 1 194 ? -2.616 -5.898 0.428 1.00 98.31 194 PHE A N 1
ATOM 1563 C CA . PHE A 1 194 ? -1.387 -6.227 1.139 1.00 98.31 194 PHE A CA 1
ATOM 1564 C C . PHE A 1 194 ? -0.836 -7.592 0.727 1.00 98.31 194 PHE A C 1
ATOM 1566 O O . PHE A 1 194 ? 0.343 -7.674 0.388 1.00 98.31 194 PHE A O 1
ATOM 1573 N N . GLU A 1 195 ? -1.669 -8.632 0.674 1.00 98.31 195 GLU A N 1
ATOM 1574 C CA . GLU A 1 195 ? -1.228 -9.963 0.231 1.00 98.31 195 GLU A CA 1
ATOM 1575 C C . GLU A 1 195 ? -0.728 -9.950 -1.223 1.00 98.31 195 GLU A C 1
ATOM 1577 O O . GLU A 1 195 ? 0.288 -10.572 -1.547 1.00 98.31 195 GLU A O 1
ATOM 1582 N N . LEU A 1 196 ? -1.367 -9.164 -2.095 1.00 98.19 196 LEU A N 1
ATOM 1583 C CA . LEU A 1 196 ? -0.917 -8.981 -3.476 1.00 98.19 196 LEU A CA 1
ATOM 1584 C C . LEU A 1 196 ? 0.452 -8.279 -3.561 1.00 98.19 196 LEU A C 1
ATOM 1586 O O . LEU A 1 196 ? 1.340 -8.708 -4.305 1.00 98.19 196 LEU A O 1
ATOM 1590 N N . VAL A 1 197 ? 0.651 -7.213 -2.781 1.00 98.19 197 VAL A N 1
ATOM 1591 C CA . VAL A 1 197 ? 1.927 -6.482 -2.705 1.00 98.19 197 VAL A CA 1
ATOM 1592 C C . VAL A 1 197 ? 3.018 -7.348 -2.084 1.00 98.19 197 VAL A C 1
ATOM 1594 O O . VAL A 1 197 ? 4.155 -7.308 -2.551 1.00 98.19 197 VAL A O 1
ATOM 1597 N N . LYS A 1 198 ? 2.684 -8.161 -1.080 1.00 98.25 198 LYS A N 1
ATOM 1598 C CA . LYS A 1 198 ? 3.590 -9.128 -0.459 1.00 98.25 198 LYS A CA 1
ATOM 1599 C C . LYS A 1 198 ? 4.083 -10.151 -1.466 1.00 98.25 198 LYS A C 1
ATOM 1601 O O . LYS A 1 198 ? 5.287 -10.254 -1.667 1.00 98.25 198 LYS A O 1
ATOM 1606 N N . ARG A 1 199 ? 3.168 -10.810 -2.182 1.00 97.69 199 ARG A N 1
ATOM 1607 C CA . ARG A 1 199 ? 3.534 -11.742 -3.253 1.00 97.69 199 ARG A CA 1
ATOM 1608 C C . ARG A 1 199 ? 4.409 -11.073 -4.312 1.00 97.69 199 ARG A C 1
ATOM 1610 O O . ARG A 1 199 ? 5.420 -11.634 -4.715 1.00 97.69 199 ARG A O 1
ATOM 1617 N N . THR A 1 200 ? 4.055 -9.855 -4.722 1.00 96.94 200 THR A N 1
ATOM 1618 C CA . THR A 1 200 ? 4.859 -9.076 -5.675 1.00 96.94 200 THR A CA 1
ATOM 1619 C C . THR A 1 200 ? 6.271 -8.831 -5.137 1.00 96.94 200 THR A C 1
ATOM 1621 O O . THR A 1 200 ? 7.245 -9.049 -5.849 1.00 96.94 200 THR A O 1
ATOM 1624 N N . ALA A 1 201 ? 6.405 -8.398 -3.882 1.00 96.88 201 ALA A N 1
ATOM 1625 C CA . ALA A 1 201 ? 7.693 -8.154 -3.239 1.00 96.88 201 ALA A CA 1
ATOM 1626 C C . ALA A 1 201 ? 8.539 -9.433 -3.111 1.00 96.88 201 ALA A C 1
ATOM 1628 O O . ALA A 1 201 ? 9.746 -9.376 -3.348 1.00 96.88 201 ALA A O 1
ATOM 1629 N N . ASP A 1 202 ? 7.912 -10.564 -2.785 1.00 96.75 202 ASP A N 1
ATOM 1630 C CA . ASP A 1 202 ? 8.568 -11.869 -2.689 1.00 96.75 202 ASP A CA 1
ATOM 1631 C C . ASP A 1 202 ? 9.056 -12.357 -4.059 1.00 96.75 202 ASP A C 1
ATOM 1633 O O . ASP A 1 202 ? 10.194 -12.807 -4.178 1.00 96.75 202 ASP A O 1
ATOM 1637 N N . GLU A 1 203 ? 8.244 -12.223 -5.111 1.00 96.19 203 GLU A N 1
ATOM 1638 C CA . GLU A 1 203 ? 8.647 -12.558 -6.483 1.00 96.19 203 GLU A CA 1
ATOM 1639 C C . GLU A 1 203 ? 9.820 -11.678 -6.946 1.00 96.19 203 GLU A C 1
ATOM 1641 O O . GLU A 1 203 ? 10.793 -12.197 -7.490 1.00 96.19 203 GLU A O 1
ATOM 1646 N N . LEU A 1 204 ? 9.794 -10.368 -6.663 1.00 95.94 204 LEU A N 1
ATOM 1647 C CA . LEU A 1 204 ? 10.919 -9.465 -6.946 1.00 95.94 204 LEU A CA 1
ATOM 1648 C C . LEU A 1 204 ? 12.194 -9.875 -6.191 1.00 95.94 204 LEU A C 1
ATOM 1650 O O . LEU A 1 204 ? 13.274 -9.886 -6.779 1.00 95.94 204 LEU A O 1
ATOM 1654 N N . GLU A 1 205 ? 12.085 -10.252 -4.917 1.00 95.50 205 GLU A N 1
ATOM 1655 C CA . GLU A 1 205 ? 13.213 -10.750 -4.120 1.00 95.50 205 GLU A CA 1
ATOM 1656 C C . GLU A 1 205 ? 13.790 -12.050 -4.698 1.00 95.50 205 GLU A C 1
ATOM 1658 O O . GLU A 1 205 ? 15.007 -12.220 -4.754 1.00 95.50 205 GLU A O 1
ATOM 1663 N N . GLN A 1 206 ? 12.933 -12.970 -5.150 1.00 95.81 206 GLN A N 1
ATOM 1664 C CA . GLN A 1 206 ? 13.362 -14.240 -5.739 1.00 95.81 206 GLN A CA 1
ATOM 1665 C C . GLN A 1 206 ? 14.222 -14.033 -6.986 1.00 95.81 206 GLN A C 1
ATOM 1667 O O . GLN A 1 206 ? 15.176 -14.783 -7.180 1.00 95.81 206 GLN A O 1
ATOM 1672 N N . THR A 1 207 ? 13.953 -12.991 -7.781 1.00 95.62 207 THR A N 1
ATOM 1673 C CA . THR A 1 207 ? 14.783 -12.670 -8.955 1.00 95.62 207 THR A CA 1
ATOM 1674 C C . THR A 1 207 ? 16.241 -12.379 -8.589 1.00 95.62 207 THR A C 1
ATOM 1676 O O . THR A 1 207 ? 17.135 -12.678 -9.371 1.00 95.62 207 THR A O 1
ATOM 1679 N N . LEU A 1 208 ? 16.508 -11.855 -7.386 1.00 94.25 208 LEU A N 1
ATOM 1680 C CA . LEU A 1 208 ? 17.860 -11.540 -6.909 1.00 94.25 208 LEU A CA 1
ATOM 1681 C C . LEU A 1 208 ? 18.639 -12.768 -6.419 1.00 94.25 208 LEU A C 1
ATOM 1683 O O . LEU A 1 208 ? 19.839 -12.663 -6.201 1.00 94.25 208 LEU A O 1
ATOM 1687 N N . ARG A 1 209 ? 17.971 -13.908 -6.201 1.00 91.50 209 ARG A N 1
ATOM 1688 C CA . ARG A 1 209 ? 18.593 -15.157 -5.716 1.00 91.50 209 ARG 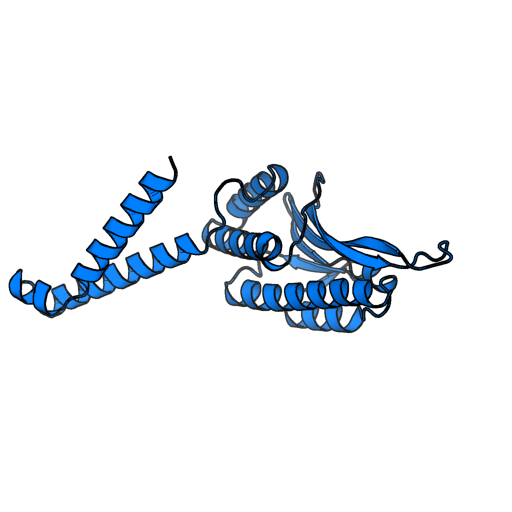A CA 1
ATOM 1689 C C . ARG A 1 209 ? 19.008 -16.104 -6.845 1.00 91.50 209 ARG A C 1
ATOM 1691 O O . ARG A 1 209 ? 19.441 -17.217 -6.567 1.00 91.50 209 ARG A O 1
ATOM 1698 N N . GLN A 1 210 ? 18.770 -15.704 -8.093 1.00 71.94 210 GLN A N 1
ATOM 1699 C CA . GLN A 1 210 ? 19.072 -16.494 -9.289 1.00 71.94 210 GLN A CA 1
ATOM 1700 C C . GLN A 1 210 ? 20.486 -16.232 -9.840 1.00 71.94 210 GLN A C 1
ATOM 1702 O O . GLN A 1 210 ? 20.913 -16.965 -10.730 1.00 71.94 210 GLN A O 1
ATOM 1707 N N . ASP A 1 211 ? 21.185 -15.226 -9.302 1.00 54.50 211 ASP A N 1
ATOM 1708 C CA . ASP A 1 211 ? 22.614 -14.946 -9.520 1.00 54.50 211 ASP A CA 1
ATOM 1709 C C . ASP A 1 211 ? 23.470 -15.555 -8.394 1.00 54.50 211 ASP A C 1
ATOM 1711 O O . ASP A 1 211 ? 24.627 -15.943 -8.682 1.00 54.50 211 ASP A O 1
#

Radius of gyration: 22.17 Å; Cα contacts (8 Å, |Δi|>4): 276; chains: 1; bounding box: 54×34×67 Å

Sequence (211 aa):
NQAEREGLRELFSGAFRLFRNPTAHGVVGYSAPEGKAIIGLVDLMLKMLQRAEELPPPGLFPENVEVALVRVEEAIGPGAASRLRTFLGKCLKELGLKPATAKQWIPFKRYALYKLDQWEKPRSHPITVFYLRATDPEYRLQFSTYHYVRVVGFNADWLIKELTGLGFQLVGKNQEPRIDLRIHNDQSFFDTLFELVKRTADELEQTLRQD

Nearest PDB structures (foldseek):
  8p7x-assembly1_P  TM=3.502E-01  e=5.657E+00  Mycoplasmoides pneumoniae M129
  8dok-assembly1_A  TM=2.419E-01  e=2.883E+00  Human immunodeficiency virus 1

Mean predicted aligned error: 8.96 Å

pLDDT: mean 87.48, std 12.19, range [45.12, 98.44]